Protein AF-A0A2W1ARK1-F1 (afdb_monomer_lite)

Secondary structure (DSSP, 8-state):
--EEE----PPP-SSHHHHHHHHHHHHTT----HHHHHHHHSGGG----PPPPTTSEEP-S-PPPHHHHHHHHHHHGGGT--EEEEEEESSSS-HHHHHHHHHHHHHHHHHTT--EEEEEEETBEEEEEEEEETTTTEEEEESTTTTT--PPEETTS-S-TT-SEEEEEEE------PPPPHHHHHHHHHHHHHH--HHHHHHHHHHHHHSS-EE-HHHHHHHHHHHHHHHHHHHHHHHHHHHTT-GGGHHHHHHHHHHHHHHHHHHHHS-TTT--STTTHHHHHHHHHHHHHHHHHHHHHHHHHTSTTS--

Structure (mmCIF, N/CA/C/O backbone):
data_AF-A0A2W1ARK1-F1
#
_entry.id   AF-A0A2W1ARK1-F1
#
loop_
_atom_site.group_PDB
_atom_site.id
_atom_site.type_symbol
_atom_site.label_atom_id
_atom_site.label_alt_id
_atom_site.label_comp_id
_atom_site.label_asym_id
_atom_site.label_entity_id
_atom_site.label_seq_id
_atom_site.pdbx_PDB_ins_code
_atom_site.Cartn_x
_atom_site.Cartn_y
_atom_site.Cartn_z
_atom_site.occupancy
_atom_site.B_iso_or_equiv
_atom_site.auth_seq_id
_atom_site.auth_comp_id
_atom_site.auth_asym_id
_atom_site.auth_atom_id
_atom_site.pdbx_PDB_model_num
ATOM 1 N N . MET A 1 1 ? 27.026 -1.802 -27.892 1.00 50.97 1 MET A N 1
ATOM 2 C CA . MET A 1 1 ? 26.866 -2.013 -26.441 1.00 50.97 1 MET A CA 1
ATOM 3 C C . MET A 1 1 ? 26.225 -0.794 -25.800 1.00 50.97 1 MET A C 1
ATOM 5 O O . MET A 1 1 ? 26.923 0.165 -25.506 1.00 50.97 1 MET A O 1
ATOM 9 N N . SER A 1 2 ? 24.914 -0.803 -25.562 1.00 61.88 2 SER A N 1
ATOM 10 C CA . SER A 1 2 ? 24.319 0.143 -24.604 1.00 61.88 2 SER A CA 1
ATOM 11 C C . SER A 1 2 ? 23.438 -0.615 -23.615 1.00 61.88 2 SER A C 1
ATOM 13 O O . SER A 1 2 ? 22.274 -0.912 -23.905 1.00 61.88 2 SER A O 1
ATOM 15 N N . LYS A 1 3 ? 24.019 -0.950 -22.463 1.00 65.94 3 LYS A N 1
ATOM 16 C CA . LYS A 1 3 ? 23.288 -1.372 -21.268 1.00 65.94 3 LYS A CA 1
ATOM 17 C C . LYS A 1 3 ? 23.239 -0.177 -20.326 1.00 65.94 3 LYS A C 1
ATOM 19 O O . LYS A 1 3 ? 24.277 0.430 -20.086 1.00 65.94 3 LYS A O 1
ATOM 24 N N . ALA A 1 4 ? 22.059 0.143 -19.817 1.00 71.19 4 ALA A N 1
ATOM 25 C CA . ALA A 1 4 ? 21.900 1.089 -18.721 1.00 71.19 4 ALA A CA 1
ATOM 26 C C . ALA A 1 4 ? 21.567 0.273 -17.473 1.00 71.19 4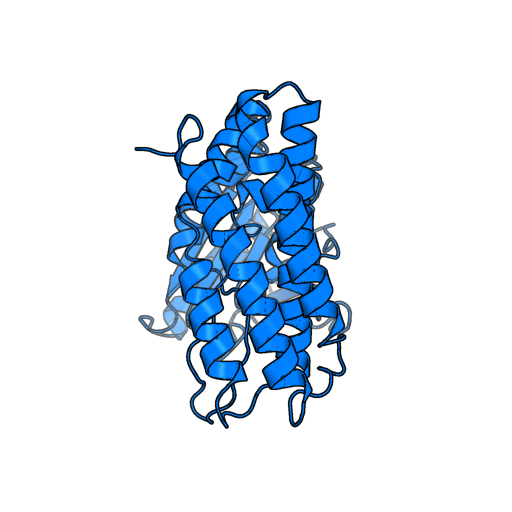 ALA A C 1
ATOM 28 O O . ALA A 1 4 ? 20.568 -0.445 -17.464 1.00 71.19 4 ALA A O 1
ATOM 29 N N . ILE A 1 5 ? 22.424 0.323 -16.458 1.00 68.44 5 ILE A N 1
ATOM 30 C CA . ILE A 1 5 ? 22.133 -0.219 -15.129 1.00 68.44 5 ILE A CA 1
ATOM 31 C C . ILE A 1 5 ? 21.964 0.986 -14.220 1.00 68.44 5 ILE A C 1
ATOM 33 O O . ILE A 1 5 ? 22.804 1.882 -14.235 1.00 68.44 5 ILE A O 1
ATOM 37 N N . LEU A 1 6 ? 20.862 1.012 -13.482 1.00 73.94 6 LEU A N 1
ATOM 38 C CA . LEU A 1 6 ? 20.617 2.032 -12.478 1.00 73.94 6 LEU A CA 1
ATOM 39 C C . LEU A 1 6 ? 21.215 1.544 -11.163 1.00 73.94 6 LEU A C 1
ATOM 41 O O . LEU A 1 6 ? 20.992 0.392 -10.777 1.00 73.94 6 LEU A O 1
ATOM 45 N N . ASP A 1 7 ? 21.959 2.411 -10.482 1.00 76.50 7 ASP A N 1
ATOM 46 C CA . ASP A 1 7 ? 22.445 2.142 -9.129 1.00 76.50 7 ASP A CA 1
ATOM 47 C C . ASP A 1 7 ? 21.302 2.346 -8.124 1.00 76.50 7 ASP A C 1
ATOM 49 O O . ASP A 1 7 ? 21.218 3.338 -7.407 1.00 76.50 7 ASP A O 1
ATOM 53 N N . ILE A 1 8 ? 20.323 1.443 -8.187 1.00 79.25 8 ILE A N 1
ATOM 54 C CA . ILE A 1 8 ? 19.110 1.481 -7.379 1.00 79.25 8 ILE A CA 1
ATOM 55 C C . ILE A 1 8 ? 18.761 0.071 -6.901 1.00 79.25 8 ILE A C 1
ATOM 57 O O . ILE A 1 8 ? 18.910 -0.930 -7.618 1.00 79.25 8 ILE A O 1
ATOM 61 N N . HIS A 1 9 ? 18.316 -0.026 -5.653 1.00 83.25 9 HIS A N 1
ATOM 62 C CA . HIS A 1 9 ? 18.019 -1.286 -4.982 1.00 83.25 9 HIS A CA 1
ATOM 63 C C . HIS A 1 9 ? 16.634 -1.239 -4.359 1.00 83.25 9 HIS A C 1
ATOM 65 O O . HIS A 1 9 ? 16.206 -0.187 -3.895 1.00 83.25 9 HIS A O 1
ATOM 71 N N . TYR A 1 10 ? 15.948 -2.382 -4.375 1.00 84.00 10 TYR A N 1
ATOM 72 C CA . TYR A 1 10 ? 14.647 -2.537 -3.739 1.00 84.00 10 TYR A CA 1
ATOM 73 C C . TYR A 1 10 ? 14.793 -2.411 -2.220 1.00 84.00 10 TYR A C 1
ATOM 75 O O . TYR A 1 10 ? 15.651 -3.066 -1.635 1.00 84.00 10 TYR A O 1
ATOM 83 N N . GLU A 1 11 ? 13.966 -1.574 -1.601 1.00 87.06 11 GLU A N 1
ATOM 84 C CA . GLU A 1 11 ? 13.837 -1.507 -0.147 1.00 87.06 11 GLU A CA 1
ATOM 85 C C . GLU A 1 11 ? 12.844 -2.575 0.305 1.00 87.06 11 GLU A C 1
ATOM 87 O O . GLU A 1 11 ? 11.698 -2.593 -0.152 1.00 87.06 11 GLU A O 1
ATOM 92 N N . TYR A 1 12 ? 13.278 -3.480 1.186 1.00 84.56 12 TYR A N 1
ATOM 93 C CA . TYR A 1 12 ? 12.413 -4.560 1.642 1.00 84.56 12 TYR A CA 1
ATOM 94 C C . TYR A 1 12 ? 11.197 -4.008 2.389 1.00 84.56 12 TYR A C 1
ATOM 96 O O . TYR A 1 12 ? 11.316 -3.353 3.424 1.00 84.56 12 TYR A O 1
ATOM 104 N N . ASN A 1 13 ? 10.014 -4.317 1.866 1.00 85.25 13 ASN A N 1
ATOM 105 C CA . ASN A 1 13 ? 8.734 -3.970 2.458 1.00 85.25 13 ASN A CA 1
ATOM 106 C C . ASN A 1 13 ? 7.706 -5.067 2.144 1.00 85.25 13 ASN A C 1
ATOM 108 O O . ASN A 1 13 ? 7.733 -5.650 1.055 1.00 85.25 13 ASN A O 1
ATOM 112 N N . TRP A 1 14 ? 6.798 -5.334 3.089 1.00 82.50 14 TRP A N 1
ATOM 113 C CA . TRP A 1 14 ? 5.674 -6.253 2.881 1.00 82.50 14 TRP A CA 1
ATOM 114 C C . TRP A 1 14 ? 4.683 -5.736 1.835 1.00 82.50 14 TRP A C 1
ATOM 116 O O . TRP A 1 14 ? 4.046 -6.544 1.165 1.00 82.50 14 TRP A O 1
ATOM 126 N N . ASN A 1 15 ? 4.583 -4.414 1.666 1.00 82.38 15 ASN A N 1
ATOM 127 C CA . ASN A 1 15 ? 3.924 -3.791 0.530 1.00 82.38 15 ASN A CA 1
ATOM 128 C C . ASN A 1 15 ? 4.969 -3.472 -0.564 1.00 82.38 15 ASN A C 1
ATOM 130 O O . ASN A 1 15 ? 5.762 -2.534 -0.410 1.00 82.38 15 ASN A O 1
ATOM 134 N N . PRO A 1 16 ? 4.968 -4.199 -1.699 1.00 80.81 16 PRO A N 1
ATOM 135 C CA . PRO A 1 16 ? 5.986 -4.020 -2.728 1.00 80.81 16 PRO A CA 1
ATOM 136 C C . PRO A 1 16 ? 5.931 -2.652 -3.427 1.00 80.81 16 PRO A C 1
ATOM 138 O O . PRO A 1 16 ? 6.966 -2.185 -3.910 1.00 80.81 16 PRO A O 1
ATOM 141 N N . LEU A 1 17 ? 4.763 -1.986 -3.468 1.00 83.81 17 LEU A N 1
ATOM 142 C CA . LEU A 1 17 ? 4.652 -0.616 -3.986 1.00 83.81 17 LEU A CA 1
ATOM 143 C C . LEU A 1 17 ? 5.484 0.327 -3.124 1.00 83.81 17 LEU A C 1
ATOM 145 O O . LEU A 1 17 ? 6.326 1.057 -3.642 1.00 83.81 17 LEU A O 1
ATOM 149 N N . VAL A 1 18 ? 5.274 0.272 -1.809 1.00 88.62 18 VAL A N 1
ATOM 150 C CA . VAL A 1 18 ? 5.963 1.130 -0.840 1.00 88.62 18 VAL A CA 1
ATOM 151 C C . VAL A 1 18 ? 7.472 0.928 -0.935 1.00 88.62 18 VAL A C 1
ATOM 153 O O . VAL A 1 18 ? 8.194 1.910 -1.084 1.00 88.62 18 VAL A O 1
ATOM 156 N N . GLY A 1 19 ? 7.941 -0.325 -0.962 1.00 88.94 19 GLY A N 1
ATOM 157 C CA . GLY A 1 19 ? 9.365 -0.635 -1.126 1.00 88.94 19 GLY A CA 1
ATOM 158 C C . GLY A 1 19 ? 9.956 -0.052 -2.415 1.00 88.94 19 GLY A C 1
ATOM 159 O O . GLY A 1 19 ? 10.992 0.611 -2.389 1.00 88.94 19 GLY A O 1
ATOM 160 N N . CYS A 1 20 ? 9.259 -0.197 -3.548 1.00 88.56 20 CYS A N 1
ATOM 161 C CA . CYS A 1 20 ? 9.703 0.392 -4.815 1.00 88.56 20 CYS A CA 1
ATOM 162 C C . CYS A 1 20 ? 9.724 1.929 -4.780 1.00 88.56 20 CYS A C 1
ATOM 164 O O . CYS A 1 20 ? 10.658 2.541 -5.295 1.00 88.56 20 CYS A O 1
ATOM 166 N N . LEU A 1 21 ? 8.713 2.565 -4.183 1.00 90.88 21 LEU A N 1
ATOM 167 C CA . LEU A 1 21 ? 8.643 4.023 -4.069 1.00 90.88 21 LEU A CA 1
ATOM 168 C C . LEU A 1 21 ? 9.734 4.575 -3.145 1.00 90.88 21 LEU A C 1
ATOM 170 O O . LEU A 1 21 ? 10.334 5.595 -3.477 1.00 90.88 21 LEU A O 1
ATOM 174 N N . GLN A 1 22 ? 10.037 3.896 -2.034 1.00 92.69 22 GLN A N 1
ATOM 175 C CA . GLN A 1 22 ? 11.160 4.249 -1.160 1.00 92.69 22 GLN A CA 1
ATOM 176 C C . GLN A 1 22 ? 12.489 4.215 -1.923 1.00 92.69 22 GLN A C 1
ATOM 178 O O . GLN A 1 22 ? 13.288 5.144 -1.805 1.00 92.69 22 GLN A O 1
ATOM 183 N N . SER A 1 23 ? 12.697 3.198 -2.764 1.00 89.44 23 SER A N 1
ATOM 184 C CA . SER A 1 23 ? 13.873 3.115 -3.632 1.00 89.44 23 SER A CA 1
ATOM 185 C C . SER A 1 23 ? 13.963 4.283 -4.615 1.00 89.44 23 SER A C 1
ATOM 187 O O . SER A 1 23 ? 15.034 4.872 -4.754 1.00 89.44 23 SER A O 1
ATOM 189 N N . LEU A 1 24 ? 12.855 4.634 -5.285 1.00 89.75 24 LEU A N 1
ATOM 190 C CA . LEU A 1 24 ? 12.812 5.772 -6.216 1.00 89.75 24 LEU A CA 1
ATOM 191 C C . LEU A 1 24 ? 13.142 7.086 -5.501 1.00 89.75 24 LEU A C 1
ATOM 193 O O . LEU A 1 24 ? 13.976 7.855 -5.965 1.00 89.75 24 LEU A O 1
ATOM 197 N N . LEU A 1 25 ? 12.526 7.315 -4.343 1.00 90.12 25 LEU A N 1
ATOM 198 C CA . LEU A 1 25 ? 12.758 8.492 -3.512 1.00 90.12 25 LEU A CA 1
ATOM 199 C C . LEU A 1 25 ? 14.220 8.599 -3.057 1.00 90.12 25 LEU A C 1
ATOM 201 O O . LEU A 1 25 ? 14.822 9.667 -3.160 1.00 90.12 25 LEU A O 1
ATOM 205 N N . ARG A 1 26 ? 14.824 7.489 -2.614 1.00 89.56 26 ARG A N 1
ATOM 206 C CA . ARG A 1 26 ? 16.239 7.453 -2.220 1.00 89.56 26 ARG A CA 1
ATOM 207 C C . ARG A 1 26 ? 17.169 7.750 -3.400 1.00 89.56 26 ARG A C 1
ATOM 209 O O . ARG A 1 26 ? 18.131 8.492 -3.216 1.00 89.56 26 ARG A O 1
ATOM 216 N N . ALA A 1 27 ? 16.887 7.206 -4.585 1.00 86.12 27 ALA A N 1
ATOM 217 C CA . ALA A 1 27 ? 17.691 7.447 -5.786 1.00 86.12 27 ALA A CA 1
ATOM 218 C C . ALA A 1 27 ? 17.713 8.927 -6.201 1.00 86.12 27 ALA A C 1
ATOM 220 O O . ALA A 1 27 ? 18.718 9.402 -6.720 1.00 86.12 27 ALA A O 1
ATOM 221 N N . GLU A 1 28 ? 16.642 9.665 -5.904 1.00 85.12 28 GLU A N 1
ATOM 222 C CA . GLU A 1 28 ? 16.535 11.110 -6.143 1.00 85.12 28 GLU A CA 1
ATOM 223 C C . GLU A 1 28 ? 17.008 11.960 -4.943 1.00 85.12 28 GLU A C 1
ATOM 225 O O . GLU A 1 28 ? 16.798 13.172 -4.909 1.00 85.12 28 GLU A O 1
ATOM 230 N N . GLY A 1 29 ? 17.640 11.351 -3.931 1.00 86.81 29 GLY A N 1
ATOM 231 C CA . GLY A 1 29 ? 18.159 12.062 -2.755 1.00 86.81 29 GLY A CA 1
ATOM 232 C C . GLY A 1 29 ? 17.085 12.543 -1.771 1.00 86.81 29 GLY A C 1
ATOM 233 O O . GLY A 1 29 ? 17.356 13.414 -0.947 1.00 86.81 29 GLY A O 1
ATOM 234 N N . LEU A 1 30 ? 15.878 11.974 -1.829 1.00 89.62 30 LEU A N 1
ATOM 235 C CA . LEU A 1 30 ? 14.724 12.321 -0.995 1.00 89.62 30 LEU A CA 1
ATOM 236 C C . LEU A 1 30 ? 14.325 11.147 -0.081 1.00 89.62 30 LEU A C 1
ATOM 238 O O . LEU A 1 30 ? 13.217 10.633 -0.209 1.00 89.62 30 LEU A O 1
ATOM 242 N N . PRO A 1 31 ? 15.189 10.654 0.825 1.00 91.75 31 PRO A N 1
ATOM 243 C CA . PRO A 1 31 ? 14.847 9.499 1.648 1.00 91.75 31 PRO A CA 1
ATOM 244 C C . PRO A 1 31 ? 13.662 9.807 2.579 1.00 91.75 31 PRO A C 1
ATOM 246 O O . PRO A 1 31 ? 13.704 10.758 3.359 1.00 91.75 31 PRO A O 1
ATOM 249 N N . HIS A 1 32 ? 12.629 8.962 2.531 1.00 92.69 32 HIS A N 1
ATOM 250 C CA . HIS A 1 32 ? 11.482 9.002 3.444 1.00 92.69 32 HIS A CA 1
ATOM 251 C C . HIS A 1 32 ? 11.253 7.635 4.091 1.00 92.69 32 HIS A C 1
ATOM 253 O O . HIS A 1 32 ? 11.543 6.588 3.503 1.00 92.69 32 HIS A O 1
ATOM 259 N N . ASP A 1 33 ? 10.714 7.654 5.308 1.00 93.38 33 ASP A N 1
ATOM 260 C CA . ASP A 1 33 ? 10.293 6.442 6.003 1.00 93.38 33 ASP A CA 1
ATOM 261 C C . ASP A 1 33 ? 9.088 5.770 5.315 1.00 93.38 33 ASP A C 1
ATOM 263 O O . ASP A 1 33 ? 8.340 6.386 4.548 1.00 93.38 33 ASP A O 1
ATOM 267 N N . ALA A 1 34 ? 8.910 4.475 5.588 1.00 93.06 34 ALA A N 1
ATOM 268 C CA . ALA A 1 34 ? 7.836 3.682 4.998 1.00 93.06 34 ALA A CA 1
ATOM 269 C C . ALA A 1 34 ? 6.447 4.212 5.384 1.00 93.06 34 ALA A C 1
ATOM 271 O O . ALA A 1 34 ? 5.531 4.143 4.565 1.00 93.06 34 ALA A O 1
ATOM 272 N N . ALA A 1 35 ? 6.293 4.784 6.581 1.00 94.75 35 ALA A N 1
ATOM 273 C CA . ALA A 1 35 ? 5.025 5.305 7.074 1.00 94.75 35 ALA A CA 1
ATOM 274 C C . ALA A 1 35 ? 4.527 6.482 6.222 1.00 94.75 35 ALA A C 1
ATOM 276 O O . ALA A 1 35 ? 3.383 6.479 5.770 1.00 94.75 35 ALA A O 1
ATOM 277 N N . ARG A 1 36 ? 5.400 7.444 5.905 1.00 94.81 36 ARG A N 1
ATOM 278 C CA . ARG A 1 36 ? 5.099 8.581 5.021 1.00 94.81 36 ARG A CA 1
ATOM 279 C C . ARG A 1 36 ? 4.805 8.139 3.597 1.00 94.81 36 ARG A C 1
ATOM 281 O O . ARG A 1 36 ? 3.845 8.620 2.999 1.00 94.81 36 ARG A O 1
ATOM 288 N N . VAL A 1 37 ? 5.601 7.217 3.056 1.00 93.94 37 VAL A N 1
ATOM 289 C CA . VAL A 1 37 ? 5.385 6.697 1.696 1.00 93.94 37 VAL A CA 1
ATOM 290 C C . VAL A 1 37 ? 4.060 5.936 1.608 1.00 93.94 37 VAL A C 1
ATOM 292 O O . VAL A 1 37 ? 3.299 6.133 0.660 1.00 93.94 37 VAL A O 1
ATOM 295 N N . SER A 1 38 ? 3.736 5.121 2.613 1.00 91.50 38 SER A N 1
ATOM 296 C CA . SER A 1 38 ? 2.474 4.370 2.680 1.00 91.50 38 SER A CA 1
ATOM 297 C C . SER A 1 38 ? 1.266 5.290 2.864 1.00 91.50 38 SER A C 1
ATOM 299 O O . SER A 1 38 ? 0.220 5.052 2.264 1.00 91.50 38 SER A O 1
ATOM 301 N N . ALA A 1 39 ? 1.411 6.362 3.649 1.00 90.81 39 ALA A N 1
ATOM 302 C CA . ALA A 1 39 ? 0.359 7.349 3.865 1.00 90.81 39 ALA A CA 1
ATOM 303 C C . ALA A 1 39 ? 0.051 8.157 2.596 1.00 90.81 39 ALA A C 1
ATOM 305 O O . ALA A 1 39 ? -1.114 8.348 2.261 1.00 90.81 39 ALA A O 1
ATOM 306 N N . VAL A 1 40 ? 1.086 8.588 1.868 1.00 91.25 40 VAL A N 1
ATOM 307 C CA . VAL A 1 40 ? 0.948 9.364 0.623 1.00 91.25 40 VAL A CA 1
ATOM 308 C C . VAL A 1 40 ? 0.473 8.506 -0.548 1.00 91.25 40 VAL A C 1
ATOM 310 O O . VAL A 1 40 ? -0.293 8.977 -1.374 1.00 91.25 40 VAL A O 1
ATOM 313 N N . SER A 1 41 ? 0.906 7.249 -0.644 1.00 88.75 41 SER A N 1
ATOM 314 C CA . SER A 1 41 ? 0.420 6.339 -1.696 1.00 88.75 41 SER A CA 1
ATOM 315 C C . SER A 1 41 ? -1.008 5.830 -1.445 1.00 88.75 41 SER A C 1
ATOM 317 O O . SER A 1 41 ? -1.636 5.271 -2.351 1.00 88.75 41 SER A O 1
ATOM 319 N N . GLY A 1 42 ? -1.518 6.008 -0.221 1.00 87.94 42 GLY A N 1
ATOM 320 C CA . GLY A 1 42 ? -2.809 5.501 0.239 1.00 87.94 42 GLY A CA 1
ATOM 321 C C . GLY A 1 42 ? -2.812 4.007 0.568 1.00 87.94 42 GLY A C 1
ATOM 322 O O . GLY A 1 42 ? -3.813 3.489 1.055 1.00 87.94 42 GLY A O 1
ATOM 323 N N . GLU A 1 43 ? -1.698 3.311 0.345 1.00 84.62 43 GLU A N 1
ATOM 324 C CA . GLU A 1 43 ? -1.577 1.865 0.527 1.00 84.62 43 GLU A CA 1
ATOM 325 C C . GLU A 1 43 ? -1.817 1.411 1.965 1.00 84.62 43 GLU A C 1
ATOM 327 O O . GLU A 1 43 ? -2.355 0.329 2.187 1.00 84.62 43 GLU A O 1
ATOM 332 N N . ALA A 1 44 ? -1.479 2.253 2.945 1.00 85.38 44 ALA A N 1
ATOM 333 C CA . ALA A 1 44 ? -1.691 1.946 4.358 1.00 85.38 44 ALA A CA 1
ATOM 334 C C . ALA A 1 44 ? -3.180 1.769 4.728 1.00 85.38 44 ALA A C 1
ATOM 336 O O . ALA A 1 44 ? -3.497 1.186 5.763 1.00 85.38 44 ALA A O 1
ATOM 337 N N . PHE A 1 45 ? -4.087 2.285 3.891 1.00 82.00 45 PHE A N 1
ATOM 338 C CA . PHE A 1 45 ? -5.524 2.365 4.156 1.00 82.00 45 PHE A CA 1
ATOM 339 C C . PHE A 1 45 ? -6.355 1.470 3.232 1.00 82.00 45 PHE A C 1
ATOM 341 O O . PHE A 1 45 ? -7.579 1.430 3.345 1.00 82.00 45 PHE A O 1
ATOM 348 N N . ARG A 1 46 ? -5.722 0.749 2.302 1.00 77.12 46 ARG A N 1
ATOM 349 C CA . ARG A 1 46 ? -6.429 -0.068 1.313 1.00 77.12 46 ARG A CA 1
ATOM 350 C C . ARG A 1 46 ? -6.548 -1.513 1.769 1.00 77.12 46 ARG A C 1
ATOM 352 O O . ARG A 1 46 ? -5.566 -2.173 2.086 1.00 77.12 46 ARG A O 1
ATOM 359 N N . VAL A 1 47 ? -7.772 -2.021 1.697 1.00 74.25 47 VAL A N 1
ATOM 360 C CA . VAL A 1 47 ? -8.077 -3.450 1.744 1.00 74.25 47 VAL A CA 1
ATOM 361 C C . VAL A 1 47 ? -9.015 -3.721 0.581 1.00 74.25 47 VAL A C 1
ATOM 363 O O . VAL A 1 47 ? -9.987 -2.997 0.382 1.00 74.25 47 VAL A O 1
ATOM 366 N N . VAL A 1 48 ? -8.694 -4.731 -0.213 1.00 69.38 48 VAL A N 1
ATOM 367 C CA . VAL A 1 48 ? -9.532 -5.246 -1.298 1.00 69.38 48 VAL A CA 1
ATOM 368 C C . VAL A 1 48 ? -9.436 -6.760 -1.197 1.00 69.38 48 VAL A C 1
ATOM 370 O O . VAL A 1 48 ? -8.426 -7.271 -0.725 1.00 69.38 48 VAL A O 1
ATOM 373 N N . VAL A 1 49 ? -10.477 -7.476 -1.590 1.00 67.75 49 VAL A N 1
ATOM 374 C CA . VAL A 1 49 ? -10.420 -8.925 -1.758 1.00 67.75 49 VAL A CA 1
ATOM 375 C C . VAL A 1 49 ? -10.621 -9.182 -3.243 1.00 67.75 49 VAL A C 1
ATOM 377 O O . VAL A 1 49 ? -11.610 -8.703 -3.801 1.00 67.75 49 VAL A O 1
ATOM 380 N N . PRO A 1 50 ? -9.674 -9.828 -3.944 1.00 63.88 50 PRO A N 1
ATOM 381 C CA . PRO A 1 50 ? -9.870 -10.086 -5.357 1.00 63.88 50 PRO A CA 1
ATOM 382 C C . PRO A 1 50 ? -11.043 -11.063 -5.544 1.00 63.88 50 PRO A C 1
ATOM 384 O O . PRO A 1 50 ? -11.322 -11.886 -4.666 1.00 63.88 50 PRO A O 1
ATOM 387 N N . PRO A 1 51 ? -11.744 -10.981 -6.685 1.00 60.88 51 PRO A N 1
ATOM 388 C CA . PRO A 1 51 ? -12.788 -11.941 -7.012 1.00 60.88 51 PRO A CA 1
ATOM 389 C C . PRO A 1 51 ? -12.197 -13.354 -7.131 1.00 60.88 51 PRO A C 1
ATOM 391 O O . PRO A 1 51 ? -11.010 -13.516 -7.419 1.00 60.88 51 PRO A O 1
ATOM 394 N N . LEU A 1 52 ? -13.039 -14.373 -6.938 1.00 61.72 52 LEU A N 1
ATOM 395 C CA . LEU A 1 52 ? -12.659 -15.776 -7.130 1.00 61.72 52 LEU A CA 1
ATOM 396 C C . LEU A 1 52 ? -12.021 -15.974 -8.514 1.00 61.72 52 LEU A C 1
ATOM 398 O O . LEU A 1 52 ? -12.542 -15.475 -9.516 1.00 61.72 52 LEU A O 1
ATOM 402 N N . SER A 1 53 ? -10.894 -16.689 -8.565 1.00 54.22 53 SER A N 1
ATOM 403 C CA . SER A 1 53 ? -10.246 -17.043 -9.830 1.00 54.22 53 SER A CA 1
ATOM 404 C C . SER A 1 53 ? -11.052 -18.104 -10.594 1.00 54.22 53 SER A C 1
ATOM 406 O O . SER A 1 53 ? -11.966 -18.725 -10.049 1.00 54.22 53 SER A O 1
ATOM 408 N N . VAL A 1 54 ? -10.703 -18.314 -11.870 1.00 49.22 54 VAL A N 1
ATOM 409 C CA . VAL A 1 54 ? -11.383 -19.235 -12.807 1.00 49.22 54 VAL A CA 1
ATOM 410 C C . VAL A 1 54 ? -11.387 -20.696 -12.314 1.00 49.22 54 VAL A C 1
ATOM 412 O O . VAL A 1 54 ? -12.243 -21.466 -12.739 1.00 49.22 54 VAL A O 1
ATOM 415 N N . ASP A 1 55 ? -10.536 -21.038 -11.340 1.00 62.66 55 ASP A N 1
ATOM 416 C CA . ASP A 1 55 ? -10.433 -22.374 -10.737 1.00 62.66 55 ASP A CA 1
ATOM 417 C C . ASP A 1 55 ? -10.991 -22.454 -9.300 1.00 62.66 55 ASP A C 1
ATOM 419 O O . ASP A 1 55 ? -10.778 -23.440 -8.602 1.00 62.66 55 ASP A O 1
ATOM 423 N N . GLY A 1 56 ? -11.697 -21.423 -8.818 1.00 66.00 56 GLY A N 1
ATOM 424 C CA . GLY A 1 56 ? -12.302 -21.436 -7.479 1.00 66.00 56 GLY A CA 1
ATOM 425 C C . GLY A 1 56 ? -11.306 -21.306 -6.319 1.00 66.00 56 GLY A C 1
ATOM 426 O O . GLY A 1 56 ? -11.703 -21.482 -5.171 1.00 66.00 56 GLY A O 1
ATOM 427 N N . VAL A 1 57 ? -10.042 -20.962 -6.593 1.00 74.06 57 VAL A N 1
ATOM 428 C CA . VAL A 1 57 ? -9.034 -20.643 -5.570 1.00 74.06 57 VAL A CA 1
ATOM 429 C C . VAL A 1 57 ? -9.000 -19.134 -5.334 1.00 74.06 57 VAL A C 1
ATOM 431 O O . VAL A 1 57 ? -8.893 -18.346 -6.282 1.00 74.06 57 VAL A O 1
ATOM 434 N N . ALA A 1 58 ? -9.076 -18.719 -4.071 1.00 75.31 58 ALA A N 1
ATOM 435 C CA . ALA A 1 58 ? -8.977 -17.324 -3.666 1.00 75.31 58 ALA A CA 1
ATOM 436 C C . ALA A 1 58 ? -7.575 -16.982 -3.140 1.00 75.31 58 ALA A C 1
ATOM 438 O O . ALA A 1 58 ? -7.063 -17.618 -2.218 1.00 75.31 58 ALA A O 1
ATOM 439 N N . PHE A 1 59 ? -6.998 -15.906 -3.676 1.00 70.94 59 PHE A N 1
ATOM 440 C CA . PHE A 1 59 ? -5.959 -15.124 -3.006 1.00 70.94 59 PHE A CA 1
ATOM 441 C C . PHE A 1 59 ? -6.664 -14.003 -2.241 1.00 70.94 59 PHE A C 1
ATOM 443 O O . PHE A 1 59 ? -7.605 -13.426 -2.763 1.00 70.94 59 PHE A O 1
ATOM 450 N N . LEU A 1 60 ? -6.274 -13.677 -1.014 1.00 73.75 60 LEU A N 1
ATOM 451 C CA . LEU A 1 60 ? -7.034 -12.717 -0.205 1.00 73.75 60 LEU A CA 1
ATOM 452 C C . LEU A 1 60 ? -6.138 -11.560 0.200 1.00 73.75 60 LEU A C 1
ATOM 454 O O . LEU A 1 60 ? -5.350 -11.760 1.110 1.00 73.75 60 LEU A O 1
ATOM 458 N N . GLY A 1 61 ? -6.245 -10.386 -0.431 1.00 65.50 61 GLY A N 1
ATOM 459 C CA . GLY A 1 61 ? -5.419 -9.230 -0.072 1.00 65.50 61 GLY A CA 1
ATOM 460 C C . GLY A 1 61 ? -5.613 -7.986 -0.938 1.00 65.50 61 GLY A C 1
ATOM 461 O O . GLY A 1 61 ? -6.195 -8.042 -2.020 1.00 65.50 61 GLY A O 1
ATOM 462 N N . GLY A 1 62 ? -5.093 -6.855 -0.445 1.00 57.75 62 GLY A N 1
ATOM 463 C CA . GLY A 1 62 ? -5.223 -5.541 -1.075 1.00 57.75 62 GLY A CA 1
ATOM 464 C C . GLY A 1 62 ? -4.646 -5.492 -2.490 1.00 57.75 62 GLY A C 1
ATOM 465 O O . GLY A 1 62 ? -3.441 -5.621 -2.689 1.00 57.75 62 GLY A O 1
ATOM 466 N N . VAL A 1 63 ? -5.518 -5.262 -3.470 1.00 59.00 63 VAL A N 1
ATOM 467 C CA . VAL A 1 63 ? -5.159 -4.961 -4.856 1.00 59.00 63 VAL A CA 1
ATOM 468 C C . VAL A 1 63 ? -5.233 -3.452 -5.046 1.00 59.00 63 VAL A C 1
ATOM 470 O O . VAL A 1 63 ? -6.281 -2.845 -4.819 1.00 59.00 63 VAL A O 1
ATOM 473 N N . VAL A 1 64 ? -4.139 -2.841 -5.495 1.00 61.47 64 VAL A N 1
ATOM 474 C CA . VAL A 1 64 ? -4.175 -1.446 -5.948 1.00 61.47 64 VAL A CA 1
ATOM 475 C C . VAL A 1 64 ? -4.904 -1.420 -7.279 1.00 61.47 64 VAL A C 1
ATOM 477 O O . VAL A 1 64 ? -4.528 -2.164 -8.172 1.00 61.47 64 VAL A O 1
ATOM 480 N N . VAL A 1 65 ? -5.947 -0.613 -7.456 1.00 63.03 65 VAL A N 1
ATOM 481 C CA . VAL A 1 65 ? -6.678 -0.584 -8.735 1.00 63.03 65 VAL A CA 1
ATOM 482 C C . VAL A 1 65 ? -6.127 0.505 -9.669 1.00 63.03 65 VAL A C 1
ATOM 484 O O . VAL A 1 65 ? -5.658 1.538 -9.198 1.00 63.03 65 VAL A O 1
ATOM 487 N N . PRO A 1 66 ? -6.227 0.353 -11.006 1.00 61.94 66 PRO A N 1
ATOM 488 C CA . PRO A 1 66 ? -5.698 1.308 -11.993 1.00 61.94 66 PRO A CA 1
ATOM 489 C C . PRO A 1 66 ? -6.036 2.780 -11.738 1.00 61.94 66 PRO A C 1
ATOM 491 O O . PRO A 1 66 ? -5.206 3.662 -11.952 1.00 61.94 66 PRO A O 1
ATOM 494 N N . ARG A 1 67 ? -7.263 3.055 -11.276 1.00 66.00 67 ARG A N 1
ATOM 495 C CA . ARG A 1 67 ? -7.743 4.417 -10.990 1.00 66.00 67 ARG A CA 1
ATOM 496 C C . ARG A 1 67 ? -6.924 5.123 -9.906 1.00 66.00 67 ARG A C 1
ATOM 498 O O . ARG A 1 67 ? -6.825 6.346 -9.925 1.00 66.00 67 ARG A O 1
ATOM 505 N N . ASP A 1 68 ? -6.310 4.362 -9.006 1.00 71.69 68 ASP A N 1
ATOM 506 C CA . ASP A 1 68 ? -5.537 4.886 -7.884 1.00 71.69 68 ASP A CA 1
ATOM 507 C C . ASP A 1 68 ? -4.162 5.397 -8.341 1.00 71.69 68 ASP A C 1
ATOM 509 O O . ASP A 1 68 ? -3.640 6.378 -7.810 1.00 71.69 68 ASP A O 1
ATOM 513 N N . PHE A 1 69 ? -3.614 4.814 -9.411 1.00 76.19 69 PHE A N 1
ATOM 514 C CA . PHE A 1 69 ? -2.350 5.245 -10.014 1.00 76.19 69 PHE A CA 1
ATOM 515 C C . PHE A 1 69 ? -2.424 6.611 -10.679 1.00 76.19 69 PHE A C 1
ATOM 517 O O . PHE A 1 69 ? -1.420 7.320 -10.730 1.00 76.19 69 PHE A O 1
ATOM 524 N N . ALA A 1 70 ? -3.605 7.014 -11.148 1.00 72.06 70 ALA A N 1
ATOM 525 C CA . ALA A 1 70 ? -3.787 8.323 -11.766 1.00 72.06 70 ALA A CA 1
ATOM 526 C C . ALA A 1 70 ? -3.490 9.479 -10.791 1.00 72.06 70 ALA A C 1
ATOM 528 O O . ALA A 1 70 ? -3.059 10.546 -11.223 1.00 72.06 70 ALA A O 1
ATOM 529 N N . ARG A 1 71 ? -3.688 9.265 -9.481 1.00 82.50 71 ARG A N 1
ATOM 530 C CA . ARG A 1 71 ? -3.429 10.265 -8.430 1.00 82.50 71 ARG A CA 1
ATOM 531 C C . ARG A 1 71 ? -2.024 10.157 -7.836 1.00 82.50 71 ARG A C 1
ATOM 533 O O . ARG A 1 71 ? -1.479 11.167 -7.397 1.00 82.50 71 ARG A O 1
ATOM 540 N N . LEU A 1 72 ? -1.399 8.981 -7.929 1.00 87.81 72 LEU A N 1
ATOM 541 C CA . LEU A 1 72 ? -0.093 8.700 -7.331 1.00 87.81 72 LEU A CA 1
ATOM 542 C C . LEU A 1 72 ? 0.997 9.701 -7.755 1.00 87.81 72 LEU A C 1
ATOM 544 O O . LEU A 1 72 ? 1.823 10.082 -6.934 1.00 87.81 72 LEU A O 1
ATOM 548 N N . ALA A 1 73 ? 0.992 10.180 -9.004 1.00 87.12 73 ALA A N 1
ATOM 549 C CA . ALA A 1 73 ? 1.944 11.200 -9.458 1.00 87.12 73 ALA A CA 1
ATOM 550 C C . ALA A 1 73 ? 1.848 12.510 -8.651 1.00 87.12 73 ALA A C 1
ATOM 552 O O . ALA A 1 73 ? 2.868 13.083 -8.270 1.00 87.12 73 ALA A O 1
ATOM 553 N N . ALA A 1 74 ? 0.623 12.978 -8.390 1.00 87.88 74 ALA A N 1
ATOM 554 C CA . ALA A 1 74 ? 0.374 14.189 -7.613 1.00 87.88 74 ALA A CA 1
ATOM 555 C C . ALA A 1 74 ? 0.708 13.982 -6.130 1.00 87.88 74 ALA A C 1
ATOM 557 O O . ALA A 1 74 ? 1.226 14.888 -5.479 1.00 87.88 74 ALA A O 1
ATOM 558 N N . ASP A 1 75 ? 0.465 12.777 -5.622 1.00 90.94 75 ASP A N 1
ATOM 559 C CA . ASP A 1 75 ? 0.742 12.414 -4.237 1.00 90.94 75 ASP A CA 1
ATOM 560 C C . ASP A 1 75 ? 2.249 12.345 -3.970 1.00 90.94 75 ASP A C 1
ATOM 562 O O . ASP A 1 75 ? 2.741 12.946 -3.017 1.00 90.94 75 ASP A O 1
ATOM 566 N N . LEU A 1 76 ? 3.019 11.726 -4.867 1.00 90.94 76 LEU A N 1
ATOM 567 C CA . LEU A 1 76 ? 4.481 11.671 -4.770 1.00 90.94 76 LEU A CA 1
ATOM 568 C C . LEU A 1 76 ? 5.134 13.062 -4.767 1.00 90.94 76 LEU A C 1
ATOM 570 O O . LEU A 1 76 ? 6.168 13.251 -4.118 1.00 90.94 76 LEU A O 1
ATOM 574 N N . ALA A 1 77 ? 4.498 14.063 -5.385 1.00 90.44 77 ALA A N 1
ATOM 575 C CA . ALA A 1 77 ? 4.965 15.444 -5.321 1.00 90.44 77 ALA A CA 1
ATOM 576 C C . ALA A 1 77 ? 4.922 16.023 -3.892 1.00 90.44 77 ALA A C 1
ATOM 578 O O . ALA A 1 77 ? 5.703 16.920 -3.579 1.00 90.44 77 ALA A O 1
ATOM 579 N N . LEU A 1 78 ? 4.080 15.490 -2.994 1.00 91.81 78 LEU A N 1
ATOM 580 C CA . LEU A 1 78 ? 4.079 15.862 -1.572 1.00 91.81 78 LEU A CA 1
ATOM 581 C C . LEU A 1 78 ? 5.365 15.432 -0.854 1.00 91.81 78 LEU A C 1
ATOM 583 O O . LEU A 1 78 ? 5.763 16.060 0.126 1.00 91.81 78 LEU A O 1
ATOM 587 N N . LEU A 1 79 ? 6.034 14.394 -1.359 1.00 92.19 79 LEU A N 1
ATOM 588 C CA . LEU A 1 79 ? 7.329 13.918 -0.870 1.00 92.19 79 LEU A CA 1
ATOM 589 C C . LEU A 1 79 ? 8.511 14.560 -1.614 1.00 92.19 79 LEU A C 1
ATOM 591 O O . LEU A 1 79 ? 9.660 14.189 -1.375 1.00 92.19 79 LEU A O 1
ATOM 595 N N . GLY A 1 80 ? 8.238 15.532 -2.490 1.00 90.00 80 GLY A N 1
ATOM 596 C CA . GLY A 1 80 ? 9.235 16.213 -3.317 1.00 90.00 80 GLY A CA 1
ATOM 597 C C . GLY A 1 80 ? 9.584 15.473 -4.611 1.00 90.00 80 GLY A C 1
ATOM 598 O O . GLY A 1 80 ? 10.419 15.956 -5.373 1.00 90.00 80 GLY A O 1
ATOM 599 N N . LEU A 1 81 ? 8.952 14.327 -4.890 1.00 89.44 81 LEU A N 1
ATOM 600 C CA . LEU A 1 81 ? 9.240 13.535 -6.081 1.00 89.44 81 LEU A CA 1
ATOM 601 C C . LEU A 1 81 ? 8.343 13.946 -7.244 1.00 89.44 81 LEU A C 1
ATOM 603 O O . LEU A 1 81 ? 7.125 13.771 -7.214 1.00 89.44 81 LEU A O 1
ATOM 607 N N . ARG A 1 82 ? 8.960 14.421 -8.325 1.00 88.69 82 ARG A N 1
ATOM 608 C CA . ARG A 1 82 ? 8.276 14.560 -9.607 1.00 88.69 82 ARG A CA 1
ATOM 609 C C . ARG A 1 82 ? 8.207 13.191 -10.277 1.00 88.69 82 ARG A C 1
ATOM 611 O O . ARG A 1 82 ? 9.219 12.649 -10.712 1.00 88.69 82 ARG A O 1
ATOM 618 N N . ALA A 1 83 ? 7.000 12.655 -10.390 1.00 88.50 83 ALA A N 1
ATOM 619 C CA . ALA A 1 83 ? 6.760 11.388 -11.058 1.00 88.50 83 ALA A CA 1
ATOM 620 C C . ALA A 1 83 ? 5.782 11.553 -12.219 1.00 88.50 83 ALA A C 1
ATOM 622 O O . ALA A 1 83 ? 4.827 12.328 -12.154 1.00 88.50 83 ALA A O 1
ATOM 623 N N . ARG A 1 84 ? 5.994 10.765 -13.267 1.00 88.69 84 ARG A N 1
ATOM 624 C CA . ARG A 1 84 ? 4.994 10.497 -14.296 1.00 88.69 84 ARG A CA 1
ATOM 625 C C . ARG A 1 84 ? 4.496 9.076 -14.113 1.00 88.69 84 ARG A C 1
ATOM 627 O O . ARG A 1 84 ? 5.297 8.145 -14.055 1.00 88.69 84 ARG A O 1
ATOM 634 N N . VAL A 1 85 ? 3.181 8.919 -14.032 1.00 86.88 85 VAL A N 1
ATOM 635 C CA . VAL A 1 85 ? 2.542 7.610 -13.912 1.00 86.88 85 VAL A CA 1
ATOM 636 C C . VAL A 1 85 ? 1.790 7.317 -15.196 1.00 86.88 85 VAL A C 1
ATOM 638 O O . VAL A 1 85 ? 0.888 8.054 -15.584 1.00 86.88 85 VAL A O 1
ATOM 641 N N . ASP A 1 86 ? 2.187 6.243 -15.859 1.00 83.31 86 ASP A N 1
ATOM 642 C CA . ASP A 1 86 ? 1.497 5.728 -17.027 1.00 83.31 86 ASP A CA 1
ATOM 643 C C . ASP A 1 86 ? 0.765 4.445 -16.642 1.00 83.31 86 ASP A C 1
ATOM 645 O O . ASP A 1 86 ? 1.375 3.535 -16.082 1.00 83.31 86 ASP A O 1
ATOM 649 N N . VAL A 1 87 ? -0.519 4.350 -16.977 1.00 80.81 87 VAL A N 1
ATOM 650 C CA . VAL A 1 87 ? -1.332 3.156 -16.732 1.00 80.81 87 VAL A CA 1
ATOM 651 C C . VAL A 1 87 ? -1.871 2.649 -18.056 1.00 80.81 87 VAL A C 1
ATOM 653 O O . VAL A 1 87 ? -2.353 3.422 -18.887 1.00 80.81 87 VAL A O 1
ATOM 656 N N . TRP A 1 88 ? -1.799 1.342 -18.252 1.00 78.38 88 TRP A N 1
ATOM 657 C CA . TRP A 1 88 ? -2.298 0.672 -19.436 1.00 78.38 88 TRP A CA 1
ATOM 658 C C . TRP A 1 88 ? -3.220 -0.466 -19.049 1.00 78.38 88 TRP A C 1
ATOM 660 O O . TRP A 1 88 ? -2.825 -1.342 -18.292 1.00 78.38 88 TRP A O 1
ATOM 670 N N . ASP A 1 89 ? -4.408 -0.485 -19.637 1.00 76.44 89 ASP A N 1
ATOM 671 C CA . ASP A 1 89 ? -5.301 -1.637 -19.617 1.00 76.44 89 ASP A CA 1
ATOM 672 C C . ASP A 1 89 ? -4.823 -2.668 -20.657 1.00 76.44 89 ASP A C 1
ATOM 674 O O . ASP A 1 89 ? -4.699 -2.357 -21.849 1.00 76.44 89 ASP A O 1
ATOM 678 N N . LEU A 1 90 ? -4.494 -3.878 -20.196 1.00 71.88 90 LEU A N 1
AT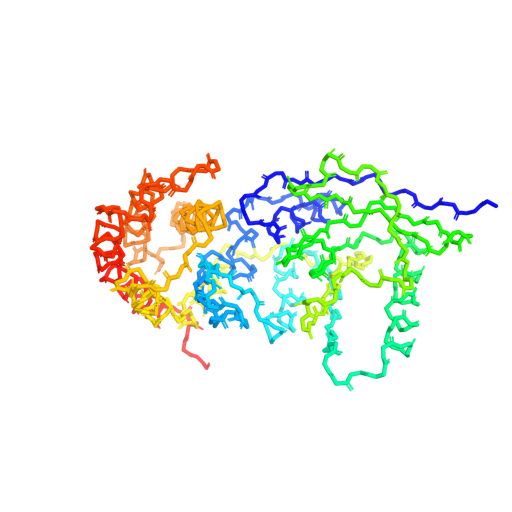OM 679 C CA . LEU A 1 90 ? -4.035 -4.971 -21.054 1.00 71.88 90 LEU A CA 1
ATOM 680 C C . LEU A 1 90 ? -5.218 -5.698 -21.722 1.00 71.88 90 LEU A C 1
ATOM 682 O O . LEU A 1 90 ? -5.020 -6.292 -22.783 1.00 71.88 90 LEU A O 1
ATOM 686 N N . ARG A 1 91 ? -6.444 -5.596 -21.178 1.00 70.00 91 ARG A N 1
ATOM 687 C CA . ARG A 1 91 ? -7.659 -6.244 -21.712 1.00 70.00 91 ARG A CA 1
ATOM 688 C C . ARG A 1 91 ? -8.202 -5.556 -22.963 1.00 70.00 91 ARG A C 1
ATOM 690 O O . ARG A 1 91 ? -8.738 -6.217 -23.849 1.00 70.00 91 ARG A O 1
ATOM 697 N N . SER A 1 92 ? -8.068 -4.234 -23.058 1.00 65.94 92 SER A N 1
ATOM 698 C CA . SER A 1 92 ? -8.584 -3.442 -24.190 1.00 65.94 92 SER A CA 1
ATOM 699 C C . SER A 1 92 ? -7.603 -3.288 -25.363 1.00 65.94 92 SER A C 1
ATOM 701 O O . SER A 1 92 ? -7.939 -2.702 -26.397 1.00 65.94 92 SER A O 1
ATOM 703 N N . GLY A 1 93 ? -6.375 -3.800 -25.237 1.00 59.75 93 GLY A N 1
ATOM 704 C CA . GLY A 1 93 ? -5.303 -3.585 -26.206 1.00 59.75 93 GLY A CA 1
ATOM 705 C C . GLY A 1 93 ? -5.155 -4.686 -27.261 1.00 59.75 93 GLY A C 1
ATOM 706 O O . GLY A 1 93 ? -5.317 -5.868 -26.990 1.00 59.75 93 GLY A O 1
ATOM 707 N N . ARG A 1 94 ? -4.693 -4.319 -28.469 1.00 63.41 94 ARG A N 1
ATOM 708 C CA . ARG A 1 94 ? -3.970 -5.271 -29.337 1.00 63.41 94 ARG A CA 1
ATOM 709 C C . ARG A 1 94 ? -2.594 -5.522 -28.692 1.00 63.41 94 ARG A C 1
ATOM 711 O O . ARG A 1 94 ? -1.787 -4.583 -28.709 1.00 63.41 94 ARG A O 1
ATOM 718 N N . PRO A 1 95 ? -2.275 -6.729 -28.180 1.00 63.16 95 PRO A N 1
ATOM 719 C CA . PRO A 1 95 ? -1.107 -6.957 -27.312 1.00 63.16 95 PRO A CA 1
ATOM 720 C C . PRO A 1 95 ? 0.223 -6.462 -27.904 1.00 63.16 95 PRO A C 1
ATOM 722 O O . PRO A 1 95 ? 1.036 -5.832 -27.230 1.00 63.16 95 PRO A O 1
ATOM 725 N N . LEU A 1 96 ? 0.404 -6.634 -29.218 1.00 63.66 96 LEU A N 1
ATOM 726 C CA . LEU A 1 96 ? 1.598 -6.188 -29.944 1.00 63.66 96 LEU A CA 1
ATOM 727 C C . LEU A 1 96 ? 1.780 -4.661 -29.970 1.00 63.66 96 LEU A C 1
ATOM 729 O O . LEU A 1 96 ? 2.906 -4.166 -29.890 1.00 63.66 96 LEU A O 1
ATOM 733 N N . LEU A 1 97 ? 0.698 -3.889 -30.107 1.00 68.44 97 LEU A N 1
ATOM 734 C CA . LEU A 1 97 ? 0.779 -2.423 -30.092 1.00 68.44 97 LEU A CA 1
ATOM 735 C C . LEU A 1 97 ? 1.072 -1.909 -28.685 1.00 68.44 97 LEU A C 1
ATOM 737 O O . LEU A 1 97 ? 1.786 -0.915 -28.530 1.00 68.44 97 LEU A O 1
ATOM 741 N N . LEU A 1 98 ? 0.547 -2.605 -27.681 1.00 70.81 98 LEU A N 1
ATOM 742 C CA . LEU A 1 98 ? 0.726 -2.257 -26.287 1.00 70.81 98 LEU A CA 1
ATOM 743 C C . LEU A 1 98 ? 2.160 -2.517 -25.817 1.00 70.81 98 LEU A C 1
ATOM 745 O O . LEU A 1 98 ? 2.813 -1.585 -25.350 1.00 70.81 98 LEU A O 1
ATOM 749 N N . GLY A 1 99 ? 2.712 -3.701 -26.100 1.00 70.56 99 GLY A N 1
ATOM 750 C CA . GLY A 1 99 ? 4.124 -4.005 -25.840 1.00 70.56 99 GLY A CA 1
ATOM 751 C C . GLY A 1 99 ? 5.077 -3.018 -26.529 1.00 70.56 99 GLY A C 1
ATOM 752 O O . GLY A 1 99 ? 6.035 -2.528 -25.930 1.00 70.56 99 GLY A O 1
ATOM 753 N N . ARG A 1 100 ? 4.767 -2.591 -27.765 1.00 74.88 100 ARG A N 1
ATOM 754 C CA . ARG A 1 100 ? 5.535 -1.536 -28.460 1.00 74.88 100 ARG A CA 1
ATOM 755 C C . ARG A 1 100 ? 5.440 -0.165 -27.783 1.00 74.88 100 ARG A C 1
ATOM 757 O O . ARG A 1 100 ? 6.393 0.613 -27.871 1.00 74.88 100 ARG A O 1
ATOM 764 N N . ARG A 1 101 ? 4.302 0.189 -27.178 1.00 77.50 101 ARG A N 1
ATOM 765 C CA . ARG A 1 101 ? 4.128 1.455 -26.443 1.00 77.50 101 ARG A CA 1
ATOM 766 C C . ARG A 1 101 ? 4.890 1.418 -25.122 1.00 77.50 101 ARG A C 1
ATOM 768 O O . ARG A 1 101 ? 5.732 2.292 -24.924 1.00 77.50 101 ARG A O 1
ATOM 775 N N . VAL A 1 102 ? 4.690 0.376 -24.316 1.00 75.56 102 VAL A N 1
ATOM 776 C CA . VAL A 1 102 ? 5.400 0.162 -23.045 1.00 75.56 102 VAL A CA 1
ATOM 777 C C . VAL A 1 102 ? 6.909 0.144 -23.274 1.00 75.56 102 VAL A C 1
ATOM 779 O O . VAL A 1 102 ? 7.646 0.925 -22.678 1.00 75.56 102 VAL A O 1
ATOM 782 N N . GLY A 1 103 ? 7.379 -0.646 -24.242 1.00 76.44 103 GLY A N 1
ATOM 783 C CA . GLY A 1 103 ? 8.799 -0.728 -24.566 1.00 76.44 103 GLY A CA 1
ATOM 784 C C . GLY A 1 103 ? 9.414 0.587 -25.045 1.00 76.44 103 GLY A C 1
ATOM 785 O O . GLY A 1 103 ? 10.589 0.841 -24.789 1.00 76.44 103 GLY A O 1
ATOM 786 N N . ARG A 1 104 ? 8.650 1.446 -25.736 1.00 80.06 104 ARG A N 1
ATOM 787 C CA . ARG A 1 104 ? 9.111 2.803 -26.083 1.00 80.06 104 ARG A CA 1
ATOM 788 C C . ARG A 1 104 ? 9.188 3.705 -24.852 1.00 80.06 104 ARG A C 1
ATOM 790 O O . ARG A 1 104 ? 10.153 4.455 -24.754 1.00 80.06 104 ARG A O 1
ATOM 797 N N . GLY A 1 105 ? 8.212 3.618 -23.947 1.00 79.25 105 GLY A N 1
ATOM 798 C CA . GLY A 1 105 ? 8.209 4.348 -22.677 1.00 79.25 105 GLY A CA 1
ATOM 799 C C . GLY A 1 105 ? 9.425 3.996 -21.822 1.00 79.25 105 GLY A C 1
ATOM 800 O O . GLY A 1 105 ? 10.211 4.880 -21.492 1.00 79.25 105 GLY A O 1
ATOM 801 N N . LEU A 1 106 ? 9.651 2.699 -21.591 1.00 78.50 106 LEU A N 1
ATOM 802 C CA . LEU A 1 106 ? 10.804 2.187 -20.845 1.00 78.50 106 LEU A CA 1
ATOM 803 C C . LEU A 1 106 ? 12.136 2.614 -21.460 1.00 78.50 106 LEU A C 1
ATOM 805 O O . LEU A 1 106 ? 13.005 3.120 -20.758 1.00 78.50 106 LEU A O 1
ATOM 809 N N . ARG A 1 107 ? 12.287 2.479 -22.785 1.00 79.31 107 ARG A N 1
ATOM 810 C CA . ARG A 1 107 ? 13.502 2.922 -23.487 1.00 79.31 107 ARG A CA 1
ATOM 811 C C . ARG A 1 107 ? 13.773 4.407 -23.317 1.00 79.31 107 ARG A C 1
ATOM 813 O O . ARG A 1 107 ? 14.930 4.787 -23.183 1.00 79.31 107 ARG A O 1
ATOM 820 N N . ARG A 1 108 ? 12.731 5.237 -23.381 1.00 83.12 108 ARG A N 1
ATOM 821 C CA . ARG A 1 108 ? 12.867 6.686 -23.228 1.00 83.12 108 ARG A CA 1
ATOM 822 C C . ARG A 1 108 ? 13.270 7.044 -21.801 1.00 83.12 108 ARG A C 1
ATOM 824 O O . ARG A 1 108 ? 14.218 7.797 -21.641 1.00 83.12 108 ARG A O 1
ATOM 831 N N . ALA A 1 109 ? 12.585 6.484 -20.805 1.00 81.75 109 ALA A N 1
ATOM 832 C CA . ALA A 1 109 ? 12.859 6.754 -19.398 1.00 81.75 109 ALA A CA 1
ATOM 833 C C . ALA A 1 109 ? 14.270 6.293 -19.000 1.00 81.75 109 ALA A C 1
ATOM 835 O O . ALA A 1 109 ? 15.100 7.102 -18.598 1.00 81.75 109 ALA A O 1
ATOM 836 N N . LEU A 1 110 ? 14.580 5.014 -19.223 1.00 79.50 110 LEU A N 1
ATOM 837 C CA . LEU A 1 110 ? 15.866 4.422 -18.840 1.00 79.50 110 LEU A CA 1
ATOM 838 C C . LEU A 1 110 ? 17.023 4.982 -19.679 1.00 79.50 110 LEU A C 1
ATOM 840 O O . LEU A 1 110 ? 18.124 5.164 -19.172 1.00 79.50 110 LEU A O 1
ATOM 844 N N . GLY A 1 111 ? 16.778 5.309 -20.954 1.00 77.00 111 GLY A N 1
ATOM 845 C CA . GLY A 1 111 ? 17.759 5.977 -21.813 1.00 77.00 111 GLY A CA 1
ATOM 846 C C . GLY A 1 111 ? 18.079 7.414 -21.391 1.00 77.00 111 GLY A C 1
ATOM 847 O O . GLY A 1 111 ? 19.156 7.901 -21.718 1.00 77.00 111 GLY A O 1
ATOM 848 N N . ALA A 1 112 ? 17.177 8.068 -20.657 1.00 79.56 112 ALA A N 1
ATOM 849 C CA . ALA A 1 112 ? 17.403 9.369 -20.031 1.00 79.56 112 ALA A CA 1
ATOM 850 C C . ALA A 1 112 ? 17.968 9.255 -18.599 1.00 79.56 112 ALA A C 1
ATOM 852 O O . ALA A 1 112 ? 18.150 10.270 -17.937 1.00 79.56 112 ALA A O 1
ATOM 853 N N . GLY A 1 113 ? 18.254 8.036 -18.123 1.00 77.19 113 GLY A N 1
ATOM 854 C CA . GLY A 1 113 ? 18.781 7.789 -16.779 1.00 77.19 113 GLY A CA 1
ATOM 855 C C . GLY A 1 113 ? 17.734 7.835 -15.664 1.00 77.19 113 GLY A C 1
ATOM 856 O O . GLY A 1 113 ? 18.106 7.851 -14.498 1.00 77.19 113 GLY A O 1
ATOM 857 N N . HIS A 1 114 ? 16.440 7.846 -15.993 1.00 83.94 114 HIS A N 1
ATOM 858 C CA . HIS A 1 114 ? 15.371 7.903 -14.997 1.00 83.94 114 HIS A CA 1
ATOM 859 C C . HIS A 1 114 ? 15.139 6.556 -14.318 1.00 83.94 114 HIS A C 1
ATOM 861 O O . HIS A 1 114 ? 15.089 5.518 -14.986 1.00 83.94 114 HIS A O 1
ATOM 867 N N . ALA A 1 115 ? 14.913 6.586 -13.005 1.00 83.44 115 ALA A N 1
ATOM 868 C CA . ALA A 1 115 ? 14.466 5.423 -12.258 1.00 83.44 115 ALA A CA 1
ATOM 869 C C . ALA A 1 115 ? 12.985 5.115 -12.532 1.00 83.44 115 ALA A C 1
ATOM 871 O O . ALA A 1 115 ? 12.160 6.019 -12.697 1.00 83.44 115 ALA A O 1
ATOM 872 N N . VAL A 1 116 ? 12.645 3.823 -12.619 1.00 84.94 116 VAL A N 1
ATOM 873 C CA . VAL A 1 116 ? 11.290 3.373 -12.972 1.00 84.94 116 VAL A CA 1
ATOM 874 C C . VAL A 1 116 ? 10.841 2.232 -12.059 1.00 84.94 116 VAL A C 1
ATOM 876 O O . VAL A 1 116 ? 11.564 1.254 -11.887 1.00 84.94 116 VAL A O 1
ATOM 879 N N . ALA A 1 117 ? 9.626 2.317 -11.523 1.00 84.62 117 ALA A N 1
ATOM 880 C CA . ALA A 1 117 ? 8.925 1.198 -10.890 1.00 84.62 117 ALA A CA 1
ATOM 881 C C . ALA A 1 117 ? 7.766 0.722 -11.778 1.00 84.62 117 ALA A C 1
ATOM 883 O O . ALA A 1 117 ? 7.175 1.511 -12.514 1.00 84.62 117 ALA A O 1
ATOM 884 N N . ALA A 1 118 ? 7.4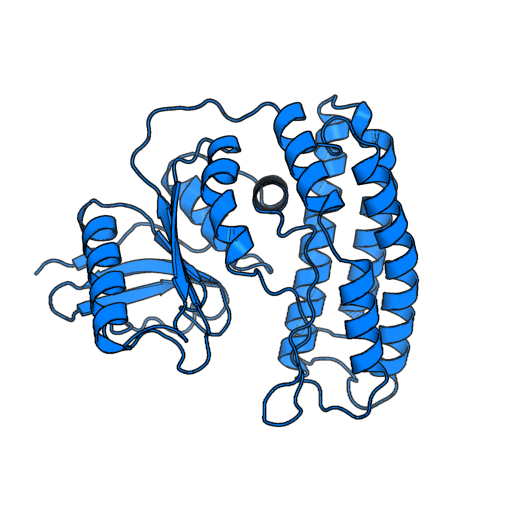49 -0.569 -11.724 1.00 77.19 118 ALA A N 1
ATOM 885 C CA . ALA A 1 118 ? 6.473 -1.218 -12.589 1.00 77.19 118 ALA A CA 1
ATOM 886 C C . ALA A 1 118 ? 5.552 -2.168 -11.805 1.00 77.19 118 ALA A C 1
ATOM 888 O O . ALA A 1 118 ? 6.030 -3.119 -11.186 1.00 77.19 118 ALA A O 1
ATOM 889 N N . TYR A 1 119 ? 4.236 -1.962 -11.883 1.00 74.44 119 TYR A N 1
ATOM 890 C CA . TYR A 1 119 ? 3.238 -2.913 -11.376 1.00 74.44 119 TYR A CA 1
ATOM 891 C C . TYR A 1 119 ? 2.832 -3.941 -12.408 1.00 74.44 119 TYR A C 1
ATOM 893 O O . TYR A 1 119 ? 2.760 -3.594 -13.583 1.00 74.44 119 TYR A O 1
ATOM 901 N N . GLY A 1 120 ? 2.481 -5.151 -11.969 1.00 64.88 120 GLY A N 1
ATOM 902 C CA . GLY A 1 120 ? 2.038 -6.221 -12.865 1.00 64.88 120 GLY A CA 1
ATOM 903 C C . GLY A 1 120 ? 3.187 -6.736 -13.728 1.00 64.88 120 GLY A C 1
ATOM 904 O O . GLY A 1 120 ? 2.972 -7.328 -14.777 1.00 64.88 120 GLY A O 1
ATOM 905 N N . SER A 1 121 ? 4.428 -6.455 -13.310 1.00 48.84 121 SER A N 1
ATOM 906 C CA . SER A 1 121 ? 5.646 -6.813 -14.034 1.00 48.84 121 SER A CA 1
ATOM 907 C C . SER A 1 121 ? 6.360 -8.041 -13.452 1.00 48.84 121 SER A C 1
ATOM 909 O O . SER A 1 121 ? 7.267 -8.576 -14.081 1.00 48.84 121 SER A O 1
ATOM 911 N N . VAL A 1 122 ? 5.975 -8.519 -12.266 1.00 50.41 122 VAL A N 1
ATOM 912 C CA . VAL A 1 122 ? 6.456 -9.783 -11.688 1.00 50.41 122 VAL A CA 1
ATOM 913 C C . VAL A 1 122 ? 5.399 -10.300 -10.718 1.00 50.41 122 VAL A C 1
ATOM 915 O O . VAL A 1 122 ? 5.191 -9.696 -9.664 1.00 50.41 122 VAL A O 1
ATOM 918 N N . GLY A 1 123 ? 4.714 -11.392 -11.075 1.00 53.31 123 GLY A N 1
ATOM 919 C CA . GLY A 1 123 ? 3.483 -11.786 -10.381 1.00 53.31 123 GLY A CA 1
ATOM 920 C C . GLY A 1 123 ? 2.480 -10.624 -10.353 1.00 53.31 123 GLY A C 1
ATOM 921 O O . GLY A 1 123 ? 2.690 -9.588 -10.985 1.00 53.31 123 GLY A O 1
ATOM 922 N N . ASN A 1 124 ? 1.410 -10.725 -9.578 1.00 52.44 124 ASN A N 1
ATOM 923 C CA . ASN A 1 124 ? 0.474 -9.611 -9.373 1.00 52.44 124 ASN A CA 1
ATOM 924 C C . ASN A 1 124 ? 1.068 -8.473 -8.495 1.00 52.44 124 ASN A C 1
ATOM 926 O O . ASN A 1 124 ? 0.352 -7.829 -7.733 1.00 52.44 124 ASN A O 1
ATOM 930 N N . GLY A 1 125 ? 2.389 -8.242 -8.551 1.00 64.94 125 GLY A N 1
ATOM 931 C CA . GLY A 1 125 ? 3.145 -7.370 -7.650 1.00 64.94 125 GLY A CA 1
ATOM 932 C C . GLY A 1 125 ? 3.875 -6.200 -8.323 1.00 64.94 125 GLY A C 1
ATOM 933 O O . GLY A 1 125 ? 4.009 -6.112 -9.548 1.00 64.94 125 GLY A O 1
ATOM 934 N N . PHE A 1 126 ? 4.362 -5.280 -7.482 1.00 68.19 126 PHE A N 1
ATOM 935 C CA . PHE A 1 126 ? 5.278 -4.200 -7.868 1.00 68.19 126 PHE A CA 1
ATOM 936 C C . PHE A 1 126 ? 6.721 -4.693 -7.945 1.00 68.19 126 PHE A C 1
ATOM 938 O O . PHE A 1 126 ? 7.193 -5.410 -7.063 1.00 68.19 126 PHE A O 1
ATOM 945 N N . GLY A 1 127 ? 7.434 -4.237 -8.972 1.00 75.81 127 GLY A N 1
ATOM 946 C CA . GLY A 1 127 ? 8.864 -4.438 -9.131 1.00 75.81 127 GLY A CA 1
ATOM 947 C C . GLY A 1 127 ? 9.578 -3.165 -9.582 1.00 75.81 127 GLY A C 1
ATOM 948 O O . GLY A 1 127 ? 9.060 -2.365 -10.358 1.00 75.81 127 GLY A O 1
ATOM 949 N N . LEU A 1 128 ? 10.799 -2.981 -9.100 1.00 79.75 128 LEU A N 1
ATOM 950 C CA . LEU A 1 128 ? 11.697 -1.890 -9.433 1.00 79.75 128 LEU A CA 1
ATOM 951 C C . LEU A 1 128 ? 12.556 -2.250 -10.646 1.00 79.75 128 LEU A C 1
ATOM 953 O O . LEU A 1 128 ? 13.265 -3.255 -10.632 1.00 79.75 128 LEU A O 1
ATOM 957 N N . LEU A 1 129 ? 12.556 -1.419 -11.685 1.00 81.06 129 LEU A N 1
ATOM 958 C CA . LEU A 1 129 ? 13.426 -1.614 -12.841 1.00 81.06 129 LEU A CA 1
ATOM 959 C C . LEU A 1 129 ? 14.833 -1.114 -12.523 1.00 81.06 129 LEU A C 1
ATOM 961 O O . LEU A 1 129 ? 15.049 0.074 -12.309 1.00 81.06 129 LEU A O 1
ATOM 965 N N . VAL A 1 130 ? 15.798 -2.032 -12.534 1.00 79.31 130 VAL A N 1
ATOM 966 C CA . VAL A 1 130 ? 17.202 -1.753 -12.182 1.00 79.31 130 VAL A CA 1
ATOM 967 C C . VAL A 1 130 ? 18.144 -1.810 -13.384 1.00 79.31 130 VAL A C 1
ATOM 969 O O . VAL A 1 130 ? 19.338 -1.543 -13.265 1.00 79.31 130 VAL A O 1
ATOM 972 N N . GLY A 1 131 ? 17.644 -2.185 -14.563 1.00 76.88 131 GLY A N 1
ATOM 973 C CA . GLY A 1 131 ? 18.470 -2.196 -15.764 1.00 76.88 131 GLY A CA 1
ATOM 974 C C . GLY A 1 131 ? 17.717 -2.434 -17.063 1.00 76.88 131 GLY A C 1
ATOM 975 O O . GLY A 1 131 ? 16.625 -3.001 -17.079 1.00 76.88 131 GLY A O 1
ATOM 976 N N . PHE A 1 132 ? 18.343 -2.016 -18.161 1.00 79.94 132 PHE A N 1
ATOM 977 C CA . PHE A 1 132 ? 17.849 -2.136 -19.528 1.00 79.94 132 PHE A CA 1
ATOM 978 C C . PHE A 1 132 ? 18.967 -2.503 -20.512 1.00 79.94 132 PHE A C 1
ATOM 980 O O . PHE A 1 132 ? 20.024 -1.872 -20.541 1.00 79.94 132 PHE A O 1
ATOM 987 N N . ASP A 1 133 ? 18.706 -3.499 -21.356 1.00 80.50 133 ASP A N 1
ATOM 988 C CA . ASP A 1 133 ? 19.547 -3.920 -22.469 1.00 80.50 133 ASP A CA 1
ATOM 989 C C . ASP A 1 133 ? 18.815 -3.609 -23.780 1.00 80.50 133 ASP A C 1
ATOM 991 O O . ASP A 1 133 ? 17.829 -4.259 -24.153 1.00 80.50 133 ASP A O 1
ATOM 995 N N . LYS A 1 134 ? 19.308 -2.586 -24.487 1.00 73.44 134 LYS A N 1
ATOM 996 C CA . LYS A 1 134 ? 18.720 -2.113 -25.746 1.00 73.44 134 LYS A CA 1
ATOM 997 C C . LYS A 1 134 ? 18.816 -3.151 -26.860 1.00 73.44 134 LYS A C 1
ATOM 999 O O . LYS A 1 134 ? 17.899 -3.232 -27.674 1.00 73.44 134 LYS A O 1
ATOM 1004 N N . GLU A 1 135 ? 19.906 -3.912 -26.897 1.00 78.38 135 GLU A N 1
ATOM 1005 C CA . GLU A 1 135 ? 20.197 -4.883 -27.956 1.00 78.38 135 GLU A CA 1
ATOM 1006 C C . GLU A 1 135 ? 19.339 -6.133 -27.776 1.00 78.38 135 GLU A C 1
ATOM 1008 O O . GLU A 1 135 ? 18.691 -6.584 -28.719 1.00 78.38 135 GLU A O 1
ATOM 1013 N N . ARG A 1 136 ? 19.240 -6.633 -26.539 1.00 77.06 136 ARG A N 1
ATOM 1014 C CA . ARG A 1 136 ? 18.390 -7.784 -26.197 1.00 77.06 136 ARG A CA 1
ATOM 1015 C C . ARG A 1 136 ? 16.910 -7.434 -26.067 1.00 77.06 136 ARG A C 1
ATOM 1017 O O . ARG A 1 136 ? 16.091 -8.334 -25.908 1.00 77.06 136 ARG A O 1
ATOM 1024 N N . ARG A 1 137 ? 16.567 -6.139 -26.108 1.00 76.38 137 ARG A N 1
ATOM 1025 C CA . ARG A 1 137 ? 15.226 -5.614 -25.802 1.00 76.38 137 ARG A CA 1
ATOM 1026 C C . ARG A 1 137 ? 14.712 -6.213 -24.495 1.00 76.38 137 ARG A C 1
ATOM 1028 O O . ARG A 1 137 ? 13.611 -6.757 -24.446 1.00 76.38 137 ARG A O 1
ATOM 1035 N N . ALA A 1 138 ? 15.537 -6.138 -23.459 1.00 79.12 138 ALA A N 1
ATOM 1036 C CA . ALA A 1 138 ? 15.270 -6.766 -22.179 1.00 79.12 138 ALA A CA 1
ATOM 1037 C C . ALA A 1 138 ? 15.499 -5.791 -21.022 1.00 79.12 138 ALA A C 1
ATOM 1039 O O . ALA A 1 138 ? 16.254 -4.830 -21.151 1.00 79.12 138 ALA A O 1
ATOM 1040 N N . TYR A 1 139 ? 14.856 -6.036 -19.890 1.00 77.88 139 TYR A N 1
ATOM 1041 C CA . TYR A 1 139 ? 15.000 -5.256 -18.668 1.00 77.88 139 TYR A CA 1
ATOM 1042 C C . TYR A 1 139 ? 15.184 -6.169 -17.460 1.00 77.88 139 TYR A C 1
ATOM 1044 O O . TYR A 1 139 ? 14.905 -7.362 -17.521 1.00 77.88 139 TYR A O 1
ATOM 1052 N N . ARG A 1 140 ? 15.675 -5.614 -16.357 1.00 79.44 140 ARG A N 1
ATOM 1053 C CA . ARG A 1 140 ? 15.859 -6.339 -15.100 1.00 79.44 140 ARG A CA 1
ATOM 1054 C C . ARG A 1 140 ? 15.001 -5.704 -14.017 1.00 79.44 140 ARG A C 1
ATOM 1056 O O . ARG A 1 140 ? 15.012 -4.482 -13.876 1.00 79.44 140 ARG A O 1
ATOM 1063 N N . VAL A 1 141 ? 14.306 -6.542 -13.254 1.00 76.88 141 VAL A N 1
ATOM 1064 C CA . VAL A 1 141 ? 13.463 -6.133 -12.126 1.00 76.88 141 VAL A CA 1
ATOM 1065 C C . VAL A 1 141 ? 14.084 -6.606 -10.812 1.00 76.88 141 VAL A C 1
ATOM 1067 O O . VAL A 1 141 ? 14.725 -7.655 -10.776 1.00 76.88 141 VAL A O 1
ATOM 1070 N N . ARG A 1 142 ? 13.924 -5.809 -9.754 1.00 78.00 142 ARG A N 1
ATOM 1071 C CA . ARG A 1 142 ? 14.100 -6.191 -8.348 1.00 78.00 142 ARG A CA 1
ATOM 1072 C C . ARG A 1 142 ? 12.803 -5.942 -7.576 1.00 78.00 142 ARG A C 1
ATOM 1074 O O . ARG A 1 142 ? 11.969 -5.162 -8.005 1.00 78.00 142 ARG A O 1
ATOM 1081 N N . GLY A 1 143 ? 12.634 -6.579 -6.434 1.00 75.06 143 GLY A N 1
ATOM 1082 C CA . GLY A 1 143 ? 11.354 -6.732 -5.754 1.00 75.06 143 GLY A CA 1
ATOM 1083 C C . GLY A 1 143 ? 11.440 -7.904 -4.777 1.00 75.06 143 GLY A C 1
ATOM 1084 O O . GLY A 1 143 ? 12.386 -8.694 -4.873 1.00 75.06 143 GLY A O 1
ATOM 1085 N N . PRO A 1 144 ? 10.460 -8.060 -3.879 1.00 67.25 144 PRO A N 1
ATOM 1086 C CA . PRO A 1 144 ? 10.590 -8.917 -2.700 1.00 67.25 144 PRO A CA 1
ATOM 1087 C C . PRO A 1 144 ? 10.733 -10.408 -3.033 1.00 67.25 144 PRO A C 1
ATOM 1089 O O . PRO A 1 144 ? 11.326 -11.144 -2.259 1.00 67.25 144 PRO A O 1
ATOM 1092 N N . LEU A 1 145 ? 10.248 -10.842 -4.202 1.00 58.81 145 LEU A N 1
ATOM 1093 C CA . LEU A 1 145 ? 10.358 -12.224 -4.694 1.00 58.81 145 LEU A CA 1
ATOM 1094 C C . LEU A 1 145 ? 11.405 -12.395 -5.812 1.00 58.81 145 LEU A C 1
ATOM 1096 O O . LEU A 1 145 ? 11.525 -13.461 -6.400 1.00 58.81 145 LEU A O 1
ATOM 1100 N N . THR A 1 146 ? 12.145 -11.335 -6.159 1.00 58.75 146 THR A N 1
ATOM 1101 C CA . THR A 1 146 ? 13.076 -11.328 -7.313 1.00 58.75 146 THR A CA 1
ATOM 1102 C C . THR A 1 146 ? 14.540 -11.195 -6.933 1.00 58.75 146 THR A C 1
ATOM 1104 O O . THR A 1 146 ? 15.394 -11.235 -7.821 1.00 58.75 146 THR A O 1
ATOM 1107 N N . GLU A 1 147 ? 14.863 -11.075 -5.641 1.00 50.66 147 GLU A N 1
ATOM 1108 C CA . GLU A 1 147 ? 16.255 -11.222 -5.196 1.00 50.66 147 GLU A CA 1
ATOM 1109 C C . GLU A 1 147 ? 16.837 -12.583 -5.625 1.00 50.66 147 GLU A C 1
ATOM 1111 O O . GLU A 1 147 ? 18.038 -12.690 -5.859 1.00 50.66 147 GLU A O 1
ATOM 1116 N N . GLU A 1 148 ? 15.972 -13.571 -5.884 1.00 40.81 148 GLU A N 1
ATOM 1117 C CA . GLU A 1 148 ? 16.327 -14.912 -6.354 1.00 40.81 148 GLU A CA 1
ATOM 1118 C C . GLU A 1 148 ? 16.438 -15.051 -7.887 1.00 40.81 148 GLU A C 1
ATOM 1120 O O . GLU A 1 148 ? 17.082 -15.978 -8.378 1.00 40.81 148 GLU A O 1
ATOM 1125 N N . THR A 1 149 ? 15.893 -14.125 -8.687 1.00 45.78 149 THR A N 1
ATOM 1126 C CA . THR A 1 149 ? 15.895 -14.243 -10.158 1.00 45.78 149 THR A CA 1
ATOM 1127 C C . THR A 1 149 ? 16.650 -13.090 -10.812 1.00 45.78 149 THR A C 1
ATOM 1129 O O . THR A 1 149 ? 16.069 -12.113 -11.282 1.00 45.78 149 THR A O 1
ATOM 1132 N N . GLY A 1 150 ? 17.974 -13.216 -10.925 1.00 54.16 150 GLY A N 1
ATOM 1133 C CA . GLY A 1 150 ? 18.847 -12.280 -11.654 1.00 54.16 150 GLY A CA 1
ATOM 1134 C C . GLY A 1 150 ? 18.646 -12.225 -13.183 1.00 54.16 150 GLY A C 1
ATOM 1135 O O . GLY A 1 150 ? 19.559 -11.820 -13.905 1.00 54.16 150 GLY A O 1
ATOM 1136 N N . GLY A 1 151 ? 17.491 -12.660 -13.696 1.00 68.75 151 GLY A N 1
ATOM 1137 C CA . GLY A 1 151 ? 17.199 -12.798 -15.121 1.00 68.75 151 GLY A CA 1
ATOM 1138 C C . GLY A 1 151 ? 16.831 -11.482 -15.815 1.00 68.75 151 GLY A C 1
ATOM 1139 O O . GLY A 1 151 ? 16.205 -10.595 -15.239 1.00 68.75 151 GLY A O 1
ATOM 1140 N N . TRP A 1 152 ? 17.208 -11.367 -17.089 1.00 76.19 152 TRP A N 1
ATOM 1141 C CA . TRP A 1 152 ? 16.729 -10.315 -17.987 1.00 76.19 152 TRP A CA 1
ATOM 1142 C C . TRP A 1 152 ? 15.362 -10.720 -18.564 1.00 76.19 152 TRP A C 1
ATOM 1144 O O . TRP A 1 152 ? 15.260 -11.741 -19.240 1.00 76.19 152 TRP A O 1
ATOM 1154 N N . LEU A 1 153 ? 14.326 -9.917 -18.324 1.00 75.75 153 LEU A N 1
ATOM 1155 C CA . LEU A 1 153 ? 12.966 -10.088 -18.841 1.00 75.75 153 LEU A CA 1
ATOM 1156 C C . LEU A 1 153 ? 12.824 -9.411 -20.206 1.00 75.75 153 LEU A C 1
ATOM 1158 O O . LEU A 1 153 ? 13.307 -8.299 -20.405 1.00 75.75 153 LEU A O 1
ATOM 1162 N N . SER A 1 154 ? 12.167 -10.060 -21.167 1.00 74.69 154 SER 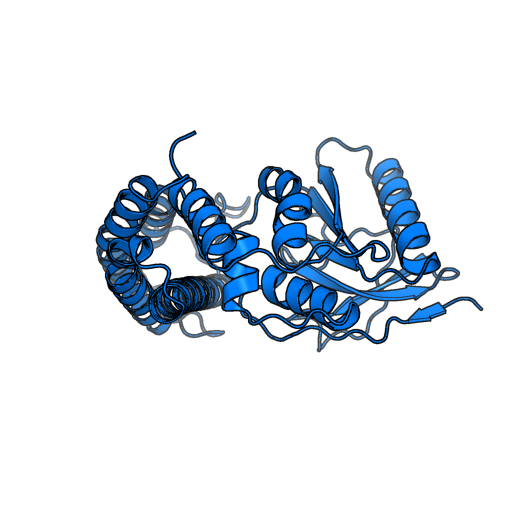A N 1
ATOM 1163 C CA . SER A 1 154 ? 11.962 -9.475 -22.498 1.00 74.69 154 SER A CA 1
ATOM 1164 C C . SER A 1 154 ? 10.902 -8.372 -22.461 1.00 74.69 154 SER A C 1
ATOM 1166 O O . SER A 1 154 ? 9.812 -8.577 -21.953 1.00 74.69 154 SER A O 1
ATOM 1168 N N . VAL A 1 155 ? 11.168 -7.230 -23.097 1.00 67.44 155 VAL A N 1
ATOM 1169 C CA . VAL A 1 155 ? 10.187 -6.141 -23.284 1.00 67.44 155 VAL A CA 1
ATOM 1170 C C . VAL A 1 155 ? 8.989 -6.580 -24.132 1.00 67.44 155 VAL A C 1
ATOM 1172 O O . VAL A 1 155 ? 7.903 -6.018 -24.011 1.00 67.44 155 VAL A O 1
ATOM 1175 N N . ASP A 1 156 ? 9.190 -7.561 -25.012 1.00 64.06 156 ASP A N 1
ATOM 1176 C CA . ASP A 1 156 ? 8.154 -8.059 -25.923 1.00 64.06 156 ASP A CA 1
ATOM 1177 C C . ASP A 1 156 ? 7.279 -9.140 -25.291 1.00 64.06 156 ASP A C 1
ATOM 1179 O O . ASP A 1 156 ? 6.210 -9.450 -25.812 1.00 64.06 156 ASP A O 1
ATOM 1183 N N . ARG A 1 157 ? 7.725 -9.693 -24.162 1.00 58.59 157 ARG A N 1
ATOM 1184 C CA . ARG A 1 157 ? 6.931 -10.554 -23.295 1.00 58.59 157 ARG A CA 1
ATOM 1185 C C . ARG A 1 157 ? 6.668 -9.761 -22.031 1.00 58.59 157 ARG A C 1
ATOM 1187 O O . ARG A 1 157 ? 7.407 -9.897 -21.060 1.00 58.59 157 ARG A O 1
ATOM 1194 N N . LEU A 1 158 ? 5.653 -8.892 -22.090 1.00 56.16 158 LEU A N 1
ATOM 1195 C CA . LEU A 1 158 ? 5.150 -8.266 -20.873 1.00 56.16 158 LEU A CA 1
ATOM 1196 C C . LEU A 1 158 ? 4.949 -9.376 -19.830 1.00 56.16 158 LEU A C 1
ATOM 1198 O O . LEU A 1 158 ? 4.482 -10.462 -20.189 1.00 56.16 158 LEU A O 1
ATOM 1202 N N . PRO A 1 159 ? 5.368 -9.158 -18.584 1.00 50.50 159 PRO A N 1
ATOM 1203 C CA . PRO A 1 159 ? 5.194 -10.152 -17.550 1.00 50.50 159 PRO A CA 1
ATOM 1204 C C . PRO A 1 159 ? 3.701 -10.328 -17.335 1.00 50.50 159 PRO A C 1
ATOM 1206 O O . PRO A 1 159 ? 2.964 -9.351 -17.315 1.00 50.50 159 PRO A O 1
ATOM 1209 N N . ALA A 1 160 ? 3.311 -11.582 -17.175 1.00 51.06 160 ALA A N 1
ATOM 1210 C CA . ALA A 1 160 ? 1.965 -12.050 -16.896 1.00 51.06 160 ALA A CA 1
ATOM 1211 C C . ALA A 1 160 ? 0.983 -12.001 -18.080 1.00 51.06 160 ALA A C 1
ATOM 1213 O O . ALA A 1 160 ? 0.499 -10.962 -18.517 1.00 51.06 160 ALA A O 1
ATOM 1214 N N . ALA A 1 161 ? 0.612 -13.206 -18.512 1.00 46.03 161 ALA A N 1
ATOM 1215 C CA . ALA A 1 161 ? -0.649 -13.482 -19.187 1.00 46.03 161 ALA A CA 1
ATOM 1216 C C . ALA A 1 161 ? -1.873 -13.254 -18.265 1.00 46.03 161 ALA A C 1
ATOM 1218 O O . ALA A 1 161 ? -2.997 -13.354 -18.744 1.00 46.03 161 ALA A O 1
ATOM 1219 N N . ASP A 1 162 ? -1.651 -12.897 -16.990 1.00 51.19 162 ASP A N 1
ATOM 1220 C CA . ASP A 1 162 ? -2.673 -12.880 -15.935 1.00 51.19 162 ASP A CA 1
ATOM 1221 C C . ASP A 1 162 ? -2.904 -11.493 -15.304 1.00 51.19 162 ASP A C 1
ATOM 1223 O O . ASP A 1 162 ? -3.799 -11.338 -14.476 1.00 51.19 162 ASP A O 1
ATOM 1227 N N . ALA A 1 163 ? -2.121 -10.469 -15.674 1.00 60.47 163 ALA A N 1
ATOM 1228 C CA . ALA A 1 163 ? -2.350 -9.102 -15.207 1.00 60.47 163 ALA A CA 1
ATOM 1229 C C . ALA A 1 163 ? -3.287 -8.360 -16.168 1.00 60.47 163 ALA A C 1
ATOM 1231 O O . ALA A 1 163 ? -3.065 -8.312 -17.376 1.00 60.47 163 ALA A O 1
ATOM 1232 N N . ASP A 1 164 ? -4.315 -7.714 -15.629 1.00 67.12 164 ASP A N 1
ATOM 1233 C CA . ASP A 1 164 ? -5.286 -6.978 -16.445 1.00 67.12 164 ASP A CA 1
ATOM 1234 C C . ASP A 1 164 ? -4.804 -5.585 -16.853 1.00 67.12 164 ASP A C 1
ATOM 1236 O O . ASP A 1 164 ? -5.369 -4.954 -17.745 1.00 67.12 164 ASP A O 1
ATOM 1240 N N . TRP A 1 165 ? -3.764 -5.081 -16.192 1.00 71.19 165 TRP A N 1
ATOM 1241 C CA . TRP A 1 165 ? -3.214 -3.750 -16.402 1.00 71.19 165 TRP A CA 1
ATOM 1242 C C . TRP A 1 165 ? -1.742 -3.685 -15.973 1.00 71.19 165 TRP A C 1
ATOM 1244 O O . TRP A 1 165 ? -1.269 -4.475 -15.159 1.00 71.19 165 TRP A O 1
ATOM 1254 N N . LEU A 1 166 ? -1.022 -2.711 -16.525 1.00 76.94 166 LEU A N 1
ATOM 1255 C CA . LEU A 1 166 ? 0.359 -2.375 -16.186 1.00 76.94 166 LEU A CA 1
ATOM 1256 C C . LEU A 1 166 ? 0.400 -0.911 -15.747 1.00 76.94 166 LEU A C 1
ATOM 1258 O O . LEU A 1 166 ? -0.171 -0.059 -16.428 1.00 76.94 166 LEU A O 1
ATOM 1262 N N . ALA A 1 167 ? 1.119 -0.599 -14.670 1.00 79.38 167 ALA A N 1
ATOM 1263 C CA . ALA A 1 167 ? 1.461 0.781 -14.325 1.00 79.38 167 ALA A CA 1
ATOM 1264 C C . ALA A 1 167 ? 2.977 0.970 -14.301 1.00 79.38 167 ALA A C 1
ATOM 1266 O O . ALA A 1 167 ? 3.692 0.144 -13.737 1.00 79.38 167 ALA A O 1
ATOM 1267 N N . LEU A 1 168 ? 3.467 2.059 -14.892 1.00 84.12 168 LEU A N 1
ATOM 1268 C CA . LEU A 1 168 ? 4.856 2.498 -14.787 1.00 84.12 168 LEU A CA 1
ATOM 1269 C C . LEU A 1 168 ? 4.911 3.833 -14.049 1.00 84.12 168 LEU A C 1
ATOM 1271 O O . LEU A 1 168 ? 4.299 4.806 -14.482 1.00 84.12 168 LEU A O 1
ATOM 1275 N N . VAL A 1 169 ? 5.685 3.879 -12.969 1.00 87.50 169 VAL A N 1
ATOM 1276 C CA . VAL A 1 169 ? 6.024 5.102 -12.239 1.00 87.50 169 VAL A CA 1
ATOM 1277 C C . VAL A 1 169 ? 7.435 5.499 -12.649 1.00 87.50 169 VAL A C 1
ATOM 1279 O O . VAL A 1 169 ? 8.392 4.799 -12.329 1.00 87.50 169 VAL A O 1
ATOM 1282 N N . VAL A 1 170 ? 7.563 6.594 -13.391 1.00 88.12 170 VAL A N 1
ATOM 1283 C CA . VAL A 1 170 ? 8.842 7.134 -13.864 1.00 88.12 170 VAL A CA 1
ATOM 1284 C C . VAL A 1 170 ? 9.194 8.358 -13.028 1.00 88.12 170 VAL A C 1
ATOM 1286 O O . VAL A 1 170 ? 8.435 9.326 -13.031 1.00 88.12 170 VAL A O 1
ATOM 1289 N N . ALA A 1 171 ? 10.336 8.329 -12.343 1.00 86.31 171 ALA A N 1
ATOM 1290 C CA . ALA A 1 171 ? 10.891 9.510 -11.688 1.00 86.31 171 ALA A CA 1
ATOM 1291 C C . ALA A 1 171 ? 11.463 10.454 -12.759 1.00 86.31 171 ALA A C 1
ATOM 1293 O O . ALA A 1 171 ? 12.343 10.063 -13.522 1.00 86.31 171 ALA A O 1
ATOM 1294 N N . GLU A 1 172 ? 10.936 11.673 -12.874 1.00 81.81 172 GLU A N 1
ATOM 1295 C CA . GLU A 1 172 ? 11.378 12.647 -13.880 1.00 81.81 172 GLU A CA 1
ATOM 1296 C C . GLU A 1 172 ? 12.194 13.771 -13.231 1.00 81.81 172 GLU A C 1
ATOM 1298 O O . GLU A 1 172 ? 11.806 14.303 -12.193 1.00 81.81 172 GLU A O 1
ATOM 1303 N N . GLY A 1 173 ? 13.303 14.149 -13.882 1.00 57.25 173 GLY A N 1
ATOM 1304 C CA . GLY A 1 173 ? 14.342 15.045 -13.359 1.00 57.25 173 GLY A CA 1
ATOM 1305 C C . GLY A 1 173 ? 13.830 16.306 -12.647 1.00 57.25 173 GLY A C 1
ATOM 1306 O O . GLY A 1 173 ? 12.980 17.049 -13.148 1.00 57.25 173 GLY A O 1
ATOM 1307 N N . VAL A 1 174 ? 14.389 16.510 -11.458 1.00 63.62 174 VAL A N 1
ATOM 1308 C CA . VAL A 1 174 ? 13.961 17.401 -10.378 1.00 63.62 174 VAL A CA 1
ATOM 1309 C C . VAL A 1 174 ? 14.000 18.888 -10.764 1.00 63.62 174 VAL A C 1
ATOM 1311 O O . VAL A 1 174 ? 15.050 19.434 -11.093 1.00 63.62 174 VAL A O 1
ATOM 1314 N N . ALA A 1 175 ? 12.872 19.582 -10.607 1.00 50.22 175 ALA A N 1
ATOM 1315 C CA . ALA A 1 175 ? 12.892 20.939 -10.070 1.00 50.22 175 ALA A CA 1
ATOM 1316 C C . ALA A 1 175 ? 12.054 20.931 -8.792 1.00 50.22 175 ALA A C 1
ATOM 1318 O O . ALA A 1 175 ? 10.924 20.442 -8.784 1.00 50.22 175 ALA A O 1
ATOM 1319 N N . ALA A 1 176 ? 12.679 21.420 -7.725 1.00 56.06 176 ALA A N 1
ATOM 1320 C CA . ALA A 1 176 ? 12.245 21.344 -6.344 1.00 56.06 176 ALA A CA 1
ATOM 1321 C C . ALA A 1 176 ? 10.802 21.821 -6.122 1.00 56.06 176 ALA A C 1
ATOM 1323 O O . ALA A 1 176 ? 10.451 22.965 -6.409 1.00 56.06 176 ALA A O 1
ATOM 1324 N N . GLY A 1 177 ? 10.005 20.955 -5.503 1.00 58.44 177 GLY A N 1
ATOM 1325 C CA . GLY A 1 177 ? 9.013 21.365 -4.520 1.00 58.44 177 GLY A CA 1
ATOM 1326 C C . GLY A 1 177 ? 9.568 20.987 -3.154 1.00 58.44 177 GLY A C 1
ATOM 1327 O O . GLY A 1 177 ? 10.114 19.896 -2.996 1.00 58.44 177 GLY A O 1
ATOM 1328 N N . GLY A 1 178 ? 9.484 21.885 -2.173 1.00 74.06 178 GLY A N 1
ATOM 1329 C CA . GLY A 1 178 ? 9.769 21.489 -0.796 1.00 74.06 178 GLY A CA 1
ATOM 1330 C C . GLY A 1 178 ? 8.872 20.314 -0.400 1.00 74.06 178 GLY A C 1
ATOM 1331 O O . GLY A 1 178 ? 7.736 20.217 -0.872 1.00 74.06 178 GLY A O 1
ATOM 1332 N N . VAL A 1 179 ? 9.376 19.431 0.464 1.00 83.81 179 VAL A N 1
ATOM 1333 C CA . VAL A 1 179 ? 8.541 18.409 1.106 1.00 83.81 179 VAL A CA 1
ATOM 1334 C C . VAL A 1 179 ? 7.344 19.114 1.740 1.00 83.81 179 VAL A C 1
ATOM 1336 O O . VAL A 1 179 ? 7.501 20.136 2.416 1.00 83.81 179 VAL A O 1
ATOM 1339 N N . ALA A 1 180 ? 6.142 18.603 1.477 1.00 87.94 180 ALA A N 1
ATOM 1340 C CA . ALA A 1 180 ? 4.924 19.163 2.033 1.00 87.94 180 ALA A CA 1
ATOM 1341 C C . ALA A 1 180 ? 4.998 19.201 3.569 1.00 87.94 180 ALA A C 1
ATOM 1343 O O . ALA A 1 180 ? 5.639 18.360 4.201 1.00 87.94 180 ALA A O 1
ATOM 1344 N N . SER A 1 181 ? 4.315 20.168 4.185 1.00 90.94 181 SER A N 1
ATOM 1345 C CA . SER A 1 181 ? 4.196 20.194 5.643 1.00 90.94 181 SER A CA 1
ATOM 1346 C C . SER A 1 181 ? 3.544 18.905 6.155 1.00 90.94 181 SER A C 1
ATOM 1348 O O . SER A 1 181 ? 2.713 18.303 5.470 1.00 90.94 181 SER A O 1
ATOM 1350 N N . VAL A 1 182 ? 3.874 18.510 7.389 1.00 90.75 182 VAL A N 1
ATOM 1351 C CA . VAL A 1 182 ? 3.258 17.342 8.048 1.00 90.75 182 VAL A CA 1
ATOM 1352 C C . VAL A 1 182 ? 1.732 17.477 8.087 1.00 90.75 182 VAL A C 1
ATOM 1354 O O . VAL A 1 182 ? 1.034 16.498 7.857 1.00 90.75 182 VAL A O 1
ATOM 1357 N N . ASP A 1 183 ? 1.214 18.696 8.265 1.00 91.62 183 ASP A N 1
ATOM 1358 C CA . ASP A 1 183 ? -0.220 18.999 8.173 1.00 91.62 183 ASP A CA 1
ATOM 1359 C C . ASP A 1 183 ? -0.809 18.626 6.800 1.00 91.62 183 ASP A C 1
ATOM 1361 O O . ASP A 1 183 ? -1.828 17.944 6.728 1.00 91.62 183 ASP A O 1
ATOM 1365 N N . ARG A 1 184 ? -0.145 18.985 5.694 1.00 91.88 184 ARG A N 1
ATOM 1366 C CA . ARG A 1 184 ? -0.619 18.647 4.344 1.00 91.88 184 ARG A CA 1
ATOM 1367 C C . ARG A 1 184 ? -0.536 17.145 4.061 1.00 91.88 184 ARG A C 1
ATOM 1369 O O . ARG A 1 184 ? -1.441 16.610 3.425 1.00 91.88 184 ARG A O 1
ATOM 1376 N N . LEU A 1 185 ? 0.512 16.471 4.541 1.00 92.00 185 LEU A N 1
ATOM 1377 C CA . LEU A 1 185 ? 0.625 15.010 4.457 1.00 92.00 185 LEU A CA 1
ATOM 1378 C C . LEU A 1 185 ? -0.503 14.326 5.242 1.00 92.00 185 LEU A C 1
ATOM 1380 O O . LEU A 1 185 ? -1.138 13.411 4.725 1.00 92.00 185 LEU A O 1
ATOM 1384 N N . ALA A 1 186 ? -0.792 14.806 6.454 1.00 93.06 186 ALA A N 1
ATOM 1385 C CA . ALA A 1 186 ? -1.861 14.281 7.296 1.00 93.06 186 ALA A CA 1
ATOM 1386 C C . ALA A 1 186 ? -3.240 14.441 6.641 1.00 93.06 186 ALA A C 1
ATOM 1388 O O . ALA A 1 186 ? -4.047 13.515 6.688 1.00 93.06 186 ALA A O 1
ATOM 1389 N N . ARG A 1 187 ? -3.510 15.577 5.980 1.00 92.56 187 ARG A N 1
ATOM 1390 C CA . ARG A 1 187 ? -4.777 15.777 5.252 1.00 92.56 187 ARG A CA 1
ATOM 1391 C C . ARG A 1 187 ? -4.931 14.778 4.119 1.00 92.56 187 ARG A C 1
ATOM 1393 O O . ARG A 1 187 ? -5.978 14.151 4.000 1.00 92.56 187 ARG A O 1
ATOM 1400 N N . ARG A 1 188 ? -3.866 14.572 3.339 1.00 91.12 188 ARG A N 1
ATOM 1401 C CA . ARG A 1 188 ? -3.896 13.607 2.240 1.00 91.12 188 ARG A CA 1
ATOM 1402 C C . ARG A 1 188 ? -4.104 12.174 2.733 1.00 91.12 188 ARG A C 1
ATOM 1404 O O . ARG A 1 188 ? -4.897 11.435 2.160 1.00 91.12 188 ARG A O 1
ATOM 1411 N N . ALA A 1 189 ? -3.446 11.797 3.826 1.00 91.44 189 ALA A N 1
ATOM 1412 C CA . ALA A 1 189 ? -3.676 10.509 4.473 1.00 91.44 189 ALA A CA 1
ATOM 1413 C C . ALA A 1 189 ? -5.132 10.359 4.957 1.00 91.44 189 ALA A C 1
ATOM 1415 O O . ALA A 1 189 ? -5.721 9.292 4.809 1.00 91.44 189 ALA A O 1
ATOM 1416 N N . GLY A 1 190 ? -5.731 11.437 5.476 1.00 90.38 190 GLY A N 1
ATOM 1417 C CA . GLY A 1 190 ? -7.140 11.479 5.872 1.00 90.38 190 GLY A CA 1
ATOM 1418 C C . GLY A 1 190 ? -8.087 11.234 4.697 1.00 90.38 190 GLY A C 1
ATOM 1419 O O . GLY A 1 190 ? -9.004 10.428 4.819 1.00 90.38 190 GLY A O 1
ATOM 1420 N N . GLU A 1 191 ? -7.818 11.842 3.537 1.00 89.38 191 GLU A N 1
ATOM 1421 C CA . GLU A 1 191 ? -8.566 11.592 2.295 1.00 89.38 191 GLU A CA 1
ATOM 1422 C C . GLU A 1 191 ? -8.481 10.116 1.873 1.00 89.38 191 GLU A C 1
ATOM 1424 O O . GLU A 1 191 ? -9.508 9.488 1.622 1.00 89.38 191 GLU A O 1
ATOM 1429 N N . HIS A 1 192 ? -7.282 9.523 1.864 1.00 88.38 192 HIS A N 1
ATOM 1430 C CA . HIS A 1 192 ? -7.122 8.096 1.556 1.00 88.38 192 HIS A CA 1
ATOM 1431 C C . HIS A 1 192 ? -7.876 7.194 2.535 1.00 88.38 192 HIS A C 1
ATOM 1433 O O . HIS A 1 192 ? -8.495 6.215 2.123 1.00 88.38 192 HIS A O 1
ATOM 1439 N N . CYS A 1 193 ? -7.835 7.529 3.823 1.00 87.75 193 CYS A N 1
ATOM 1440 C CA . CYS A 1 193 ? -8.539 6.789 4.859 1.00 87.75 193 CYS A CA 1
ATOM 1441 C C . CYS A 1 193 ? -10.067 6.926 4.738 1.00 87.75 193 CYS A C 1
ATOM 1443 O O . CYS A 1 193 ? -10.787 5.965 4.987 1.00 87.75 193 CYS A O 1
ATOM 1445 N N . ALA A 1 194 ? -10.576 8.087 4.319 1.00 83.44 194 ALA A N 1
ATOM 1446 C CA . ALA A 1 194 ? -12.003 8.311 4.094 1.00 83.44 194 ALA A CA 1
ATOM 1447 C C . ALA A 1 194 ? -12.531 7.577 2.846 1.00 83.44 194 ALA A C 1
ATOM 1449 O O . ALA A 1 194 ? -13.668 7.096 2.849 1.00 83.44 194 ALA A O 1
ATOM 1450 N N . GLU A 1 195 ? -11.705 7.475 1.798 1.00 82.81 195 GLU A N 1
ATOM 1451 C CA . GLU A 1 195 ? -11.984 6.722 0.565 1.00 82.81 195 GLU A CA 1
ATOM 1452 C C . GLU A 1 195 ? -11.834 5.199 0.743 1.00 82.81 195 GLU A C 1
ATOM 1454 O O . GLU A 1 195 ? -12.281 4.424 -0.112 1.00 82.81 195 GLU A O 1
ATOM 1459 N N . ALA A 1 196 ? -11.207 4.753 1.835 1.00 77.44 196 ALA A N 1
ATOM 1460 C CA . ALA A 1 196 ? -10.986 3.344 2.110 1.00 77.44 196 ALA A CA 1
ATOM 1461 C C . ALA A 1 196 ? -12.315 2.593 2.267 1.00 77.44 196 ALA A C 1
ATOM 1463 O O . ALA A 1 196 ? -13.132 2.882 3.140 1.00 77.44 196 ALA A O 1
ATOM 1464 N N . ARG A 1 197 ? -12.511 1.552 1.452 1.00 78.00 197 ARG A N 1
ATOM 1465 C CA . ARG A 1 197 ? -13.650 0.622 1.558 1.00 78.00 197 ARG A CA 1
ATOM 1466 C C . ARG A 1 197 ? -13.311 -0.571 2.458 1.00 78.00 197 ARG A C 1
ATOM 1468 O O . ARG A 1 197 ? -13.650 -1.706 2.134 1.00 78.00 197 ARG A O 1
ATOM 1475 N N . ALA A 1 198 ? -12.615 -0.313 3.568 1.00 80.38 198 ALA A N 1
ATOM 1476 C CA . ALA A 1 198 ? -12.092 -1.356 4.450 1.00 80.38 198 ALA A CA 1
ATOM 1477 C C . ALA A 1 198 ? -13.205 -2.282 4.964 1.00 80.38 198 ALA A C 1
ATOM 1479 O O . ALA A 1 198 ? -13.070 -3.495 4.861 1.00 80.38 198 ALA A O 1
ATOM 1480 N N . ASP A 1 199 ? -14.340 -1.738 5.408 1.00 81.81 199 ASP A N 1
ATOM 1481 C CA . ASP A 1 199 ? -15.458 -2.537 5.935 1.00 81.81 199 ASP A CA 1
ATOM 1482 C C . ASP A 1 199 ? -16.047 -3.509 4.911 1.00 81.81 199 ASP A C 1
ATOM 1484 O O . ASP A 1 199 ? -16.448 -4.623 5.243 1.00 81.81 199 ASP A O 1
ATOM 1488 N N . GLU A 1 200 ? -16.138 -3.088 3.652 1.00 83.88 200 GLU A N 1
ATOM 1489 C CA . GLU A 1 200 ? -16.632 -3.939 2.573 1.00 83.88 200 GLU A CA 1
ATOM 1490 C C . GLU A 1 200 ? -15.648 -5.052 2.259 1.00 83.88 200 GLU A C 1
ATOM 1492 O O . GLU A 1 200 ? -16.036 -6.217 2.272 1.00 83.88 200 GLU A O 1
ATOM 1497 N N . ALA A 1 201 ? -14.372 -4.709 2.097 1.00 84.19 201 ALA A N 1
ATOM 1498 C CA . ALA A 1 201 ? -13.336 -5.694 1.840 1.00 84.19 201 ALA A CA 1
ATOM 1499 C C . ALA A 1 201 ? -13.180 -6.684 3.004 1.00 84.19 201 ALA A C 1
ATOM 1501 O O . ALA A 1 201 ? -13.037 -7.878 2.777 1.00 84.19 201 ALA A O 1
ATOM 1502 N N . LEU A 1 202 ? -13.274 -6.234 4.259 1.00 88.19 202 LEU A N 1
ATOM 1503 C CA . LEU A 1 202 ? -13.259 -7.121 5.424 1.00 88.19 202 LEU A CA 1
ATOM 1504 C C . LEU A 1 202 ? -14.475 -8.053 5.447 1.00 88.19 202 LEU A C 1
ATOM 1506 O O . LEU A 1 202 ? -14.330 -9.232 5.772 1.00 88.19 202 LEU A O 1
ATOM 1510 N N . ARG A 1 203 ? -15.668 -7.564 5.082 1.00 88.62 203 ARG A N 1
ATOM 1511 C CA . ARG A 1 203 ? -16.866 -8.411 4.945 1.00 88.62 203 ARG A CA 1
ATOM 1512 C C . ARG A 1 203 ? -16.702 -9.460 3.854 1.00 88.62 203 ARG A C 1
ATOM 1514 O O . ARG A 1 203 ? -17.042 -10.616 4.093 1.00 88.62 203 ARG A O 1
ATOM 1521 N N . GLU A 1 204 ? -16.162 -9.080 2.703 1.00 88.19 204 GLU A N 1
ATOM 1522 C CA . GLU A 1 204 ? -15.843 -10.009 1.617 1.00 88.19 204 GLU A CA 1
ATOM 1523 C C . GLU A 1 204 ? -14.806 -11.044 2.064 1.00 88.19 204 GLU A C 1
ATOM 1525 O O . GLU A 1 204 ? -15.006 -12.242 1.876 1.00 88.19 204 GLU A O 1
ATOM 1530 N N . TRP A 1 205 ? -13.752 -10.615 2.760 1.00 89.38 205 TRP A N 1
ATOM 1531 C CA . TRP A 1 205 ? -12.699 -11.500 3.261 1.00 89.38 205 TRP A CA 1
ATOM 1532 C C . TRP A 1 205 ? -13.268 -12.520 4.253 1.00 89.38 205 TRP A C 1
ATOM 1534 O O . TRP A 1 205 ? -13.020 -13.721 4.142 1.00 89.38 205 TRP A O 1
ATOM 1544 N N . MET A 1 206 ? -14.097 -12.060 5.195 1.00 90.69 206 MET A N 1
ATOM 1545 C CA . MET A 1 206 ? -14.808 -12.932 6.130 1.00 90.69 206 MET A CA 1
ATOM 1546 C C . MET A 1 206 ? -15.743 -13.912 5.418 1.00 90.69 206 MET A C 1
ATOM 1548 O O . MET A 1 206 ? -15.855 -15.055 5.857 1.00 90.69 206 MET A O 1
ATOM 1552 N N . ALA A 1 207 ? -16.421 -13.486 4.348 1.00 89.88 207 ALA A N 1
ATOM 1553 C CA . ALA A 1 207 ? -17.289 -14.362 3.569 1.00 89.88 207 ALA A CA 1
ATOM 1554 C C . ALA A 1 207 ? -16.487 -15.489 2.905 1.00 89.88 207 ALA A C 1
ATOM 1556 O O . ALA A 1 207 ? -16.904 -16.642 2.989 1.00 89.88 207 ALA A O 1
ATOM 1557 N N . VAL A 1 208 ? -15.309 -15.189 2.344 1.00 88.75 208 VAL A N 1
ATOM 1558 C CA . VAL A 1 208 ? -14.437 -16.229 1.775 1.00 88.75 208 VAL A CA 1
ATOM 1559 C C . VAL A 1 208 ? -13.933 -17.181 2.859 1.00 88.75 208 VAL A C 1
ATOM 1561 O O . VAL A 1 208 ? -14.046 -18.393 2.695 1.00 88.75 208 VAL A O 1
ATOM 1564 N N . LEU A 1 209 ? -13.461 -16.671 4.003 1.00 89.31 209 LEU A N 1
ATOM 1565 C CA . LEU A 1 209 ? -12.994 -17.521 5.109 1.00 89.31 209 LEU A CA 1
ATOM 1566 C C . LEU A 1 209 ? -14.089 -18.451 5.652 1.00 89.31 209 LEU A C 1
ATOM 1568 O O . LEU A 1 209 ? -13.779 -19.545 6.107 1.00 89.31 209 LEU A O 1
ATOM 1572 N N . ARG A 1 210 ? -15.360 -18.038 5.608 1.00 89.94 210 ARG A N 1
ATOM 1573 C CA . ARG A 1 210 ? -16.508 -18.852 6.050 1.00 89.94 210 ARG A CA 1
ATOM 1574 C C . ARG A 1 210 ? -17.067 -19.781 4.974 1.00 89.94 210 ARG A C 1
ATOM 1576 O O . ARG A 1 210 ? -17.950 -20.579 5.277 1.00 89.94 210 ARG A O 1
ATOM 1583 N N . SER A 1 211 ? -16.602 -19.655 3.738 1.00 87.19 211 SER A N 1
ATOM 1584 C CA . SER A 1 211 ? -17.017 -20.519 2.637 1.00 87.19 211 SER A CA 1
ATOM 1585 C C . SER A 1 211 ? -16.192 -21.808 2.588 1.00 87.19 211 SER A C 1
ATOM 1587 O O . SER A 1 211 ? -15.220 -21.981 3.327 1.00 87.19 211 SER A O 1
ATOM 1589 N N . ASP A 1 212 ? -16.583 -22.713 1.699 1.00 86.31 212 ASP A N 1
ATOM 1590 C CA . ASP A 1 212 ? -15.871 -23.938 1.332 1.00 86.31 212 ASP A CA 1
ATOM 1591 C C . ASP A 1 212 ? -14.848 -23.729 0.202 1.00 86.31 212 ASP A C 1
ATOM 1593 O O . ASP A 1 212 ? -14.104 -24.650 -0.128 1.00 86.31 212 ASP A O 1
ATOM 1597 N N . VAL A 1 213 ? -14.755 -22.510 -0.338 1.00 86.94 213 VAL A N 1
ATOM 1598 C CA . VAL A 1 213 ? -13.799 -22.119 -1.382 1.00 86.94 213 VAL A CA 1
ATOM 1599 C C . VAL A 1 213 ? -12.368 -22.443 -0.948 1.00 86.94 213 VAL A C 1
ATOM 1601 O O . VAL A 1 213 ? -11.987 -22.272 0.218 1.00 86.94 213 VAL A O 1
ATOM 1604 N N . GLU A 1 214 ? -11.555 -22.917 -1.888 1.00 85.81 214 GLU A N 1
ATOM 1605 C CA . GLU A 1 214 ? -10.138 -23.165 -1.651 1.00 85.81 214 GLU A CA 1
ATOM 1606 C C . GLU A 1 214 ? -9.381 -21.836 -1.512 1.00 85.81 214 GLU A C 1
ATOM 1608 O O . GLU A 1 214 ? -9.593 -20.884 -2.262 1.00 85.81 214 GLU A O 1
ATOM 1613 N N . ILE A 1 215 ? -8.495 -21.751 -0.522 1.00 84.94 215 ILE A N 1
ATOM 1614 C CA . ILE A 1 215 ? -7.699 -20.549 -0.261 1.00 84.94 215 ILE A CA 1
ATOM 1615 C C . ILE A 1 215 ? -6.240 -20.901 -0.510 1.00 84.94 215 ILE A C 1
ATOM 1617 O O . ILE A 1 215 ? -5.726 -21.848 0.087 1.00 84.94 215 ILE A O 1
ATOM 1621 N N . ASP A 1 216 ? -5.572 -20.102 -1.340 1.00 83.00 216 ASP A N 1
ATOM 1622 C CA . ASP A 1 216 ? -4.125 -20.181 -1.517 1.00 83.00 216 ASP A CA 1
ATOM 1623 C C . ASP A 1 216 ? -3.431 -19.802 -0.199 1.00 83.00 216 ASP A C 1
ATOM 1625 O O . ASP A 1 216 ? -3.358 -18.627 0.166 1.00 83.00 216 ASP A O 1
ATOM 1629 N N . ALA A 1 217 ? -2.970 -20.800 0.560 1.00 84.31 217 ALA A N 1
ATOM 1630 C CA . ALA A 1 217 ? -2.488 -20.597 1.926 1.00 84.31 217 ALA A CA 1
ATOM 1631 C C . ALA A 1 217 ? -1.256 -19.669 1.999 1.00 84.31 217 ALA A C 1
ATOM 1633 O O . ALA A 1 217 ? -1.280 -18.722 2.796 1.00 84.31 217 ALA A O 1
ATOM 1634 N N . PRO A 1 218 ? -0.207 -19.861 1.170 1.00 82.69 218 PRO A N 1
ATOM 1635 C CA . PRO A 1 218 ? 0.933 -18.947 1.132 1.00 82.69 218 PRO A CA 1
ATOM 1636 C C . PRO A 1 218 ? 0.544 -17.517 0.750 1.00 82.69 218 PRO A C 1
ATOM 1638 O O . PRO A 1 218 ? 0.985 -16.566 1.404 1.00 82.69 218 PRO A O 1
ATOM 1641 N N . GLY A 1 219 ? -0.312 -17.349 -0.260 1.00 80.06 219 GLY A N 1
ATOM 1642 C CA . GLY A 1 219 ? -0.765 -16.032 -0.689 1.00 80.06 219 GLY A CA 1
ATOM 1643 C C . GLY A 1 219 ? -1.664 -15.329 0.326 1.00 80.06 219 GLY A C 1
ATOM 1644 O O . GLY A 1 219 ? -1.540 -14.120 0.554 1.00 80.06 219 GLY A O 1
ATOM 1645 N N . HIS A 1 220 ? -2.516 -16.088 1.015 1.00 84.69 220 HIS A N 1
ATOM 1646 C CA . HIS A 1 220 ? -3.312 -15.590 2.128 1.00 84.69 220 HIS A CA 1
ATOM 1647 C C . HIS A 1 220 ? -2.433 -15.119 3.293 1.00 84.69 220 HIS A C 1
ATOM 1649 O O . HIS A 1 220 ? -2.624 -14.003 3.780 1.00 84.69 220 HIS A O 1
ATOM 1655 N N . ALA A 1 221 ? -1.434 -15.912 3.700 1.00 86.56 221 ALA A N 1
ATOM 1656 C CA . ALA A 1 221 ? -0.484 -15.497 4.731 1.00 86.56 221 ALA A CA 1
ATOM 1657 C C . ALA A 1 221 ? 0.286 -14.240 4.324 1.00 86.56 221 ALA A C 1
ATOM 1659 O O . ALA A 1 221 ? 0.364 -13.303 5.115 1.00 86.56 221 ALA A O 1
ATOM 1660 N N . GLN A 1 222 ? 0.813 -14.179 3.096 1.00 83.88 222 GLN A N 1
ATOM 1661 C CA . GLN A 1 222 ? 1.521 -12.995 2.596 1.00 83.88 222 GLN A CA 1
ATOM 1662 C C . GLN A 1 222 ? 0.655 -11.739 2.729 1.00 83.88 222 GLN A C 1
ATOM 1664 O O . GLN A 1 222 ? 1.118 -10.693 3.183 1.00 83.88 222 GLN A O 1
ATOM 1669 N N . SER A 1 223 ? -0.617 -11.853 2.370 1.00 84.19 223 SER A N 1
ATOM 1670 C CA . SER A 1 223 ? -1.550 -10.737 2.405 1.00 84.19 223 SER A CA 1
ATOM 1671 C C . SER A 1 223 ? -1.990 -10.361 3.818 1.00 84.19 223 SER A C 1
ATOM 1673 O O . SER A 1 223 ? -2.150 -9.176 4.102 1.00 84.19 223 SER A O 1
ATOM 1675 N N . ALA A 1 224 ? -2.122 -11.327 4.731 1.00 88.12 224 ALA A N 1
ATOM 1676 C CA . ALA A 1 224 ? -2.329 -11.052 6.151 1.00 88.12 224 ALA A CA 1
ATOM 1677 C C . ALA A 1 224 ? -1.130 -10.287 6.749 1.00 88.12 224 ALA A C 1
ATOM 1679 O O . ALA A 1 224 ? -1.327 -9.312 7.478 1.00 88.12 224 ALA A O 1
ATOM 1680 N N . GLN A 1 225 ? 0.106 -10.660 6.385 1.00 88.50 225 GLN A N 1
ATOM 1681 C CA . GLN A 1 225 ? 1.310 -9.920 6.787 1.00 88.50 225 GLN A CA 1
ATOM 1682 C C . GLN A 1 225 ? 1.347 -8.512 6.177 1.00 88.50 225 GLN A C 1
ATOM 1684 O O . GLN A 1 225 ? 1.632 -7.546 6.886 1.00 88.50 225 GLN A O 1
ATOM 1689 N N . ALA A 1 226 ? 1.014 -8.368 4.891 1.00 86.75 226 ALA A N 1
ATOM 1690 C CA . ALA A 1 226 ? 0.955 -7.070 4.221 1.00 86.75 226 ALA A CA 1
ATOM 1691 C C . ALA A 1 226 ? -0.095 -6.140 4.846 1.00 86.75 226 ALA A C 1
ATOM 1693 O O . ALA A 1 226 ? 0.192 -4.966 5.070 1.00 86.75 226 ALA A O 1
ATOM 1694 N N . LEU A 1 227 ? -1.269 -6.670 5.201 1.00 88.50 227 LEU A N 1
ATOM 1695 C CA . LEU A 1 227 ? -2.324 -5.934 5.896 1.00 88.50 227 LEU A CA 1
ATOM 1696 C C . LEU A 1 227 ? -1.867 -5.450 7.281 1.00 88.50 227 LEU A C 1
ATOM 1698 O O . LEU A 1 227 ? -2.049 -4.281 7.627 1.00 88.50 227 LEU A O 1
ATOM 1702 N N . ALA A 1 228 ? -1.244 -6.331 8.068 1.00 90.75 228 ALA A N 1
ATOM 1703 C CA . ALA A 1 228 ? -0.715 -5.974 9.382 1.00 90.75 228 ALA A CA 1
ATOM 1704 C C . ALA A 1 228 ? 0.411 -4.933 9.286 1.00 90.75 228 ALA A C 1
ATOM 1706 O O . ALA A 1 228 ? 0.440 -3.984 10.071 1.00 90.75 228 ALA A O 1
ATOM 1707 N N . ALA A 1 229 ? 1.307 -5.072 8.305 1.00 90.00 229 ALA A N 1
ATOM 1708 C CA . ALA A 1 229 ? 2.359 -4.098 8.042 1.00 90.00 229 ALA A CA 1
ATOM 1709 C C . ALA A 1 229 ? 1.771 -2.734 7.649 1.00 90.00 229 ALA A C 1
ATOM 1711 O O . ALA A 1 229 ? 2.140 -1.727 8.247 1.00 90.00 229 ALA A O 1
ATOM 1712 N N . ALA A 1 230 ? 0.810 -2.705 6.721 1.00 89.44 230 ALA A N 1
ATOM 1713 C CA . ALA A 1 230 ? 0.134 -1.494 6.261 1.00 89.44 230 ALA A CA 1
ATOM 1714 C C . ALA A 1 230 ? -0.542 -0.729 7.411 1.00 89.44 230 ALA A C 1
ATOM 1716 O O . ALA A 1 230 ? -0.301 0.467 7.578 1.00 89.44 230 ALA A O 1
ATOM 1717 N N . ALA A 1 231 ? -1.312 -1.414 8.263 1.00 91.81 231 ALA A N 1
ATOM 1718 C CA . ALA A 1 231 ? -1.921 -0.770 9.428 1.00 91.81 231 ALA A CA 1
ATOM 1719 C C . ALA A 1 231 ? -0.885 -0.339 10.477 1.00 91.81 231 ALA A C 1
ATOM 1721 O O . ALA A 1 231 ? -1.047 0.704 11.113 1.00 91.81 231 ALA A O 1
ATOM 1722 N N . GLY A 1 232 ? 0.208 -1.092 10.630 1.00 94.62 232 GLY A N 1
ATOM 1723 C CA . GLY A 1 232 ? 1.353 -0.676 11.436 1.00 94.62 232 GLY A CA 1
ATOM 1724 C C . GLY A 1 232 ? 1.968 0.636 10.941 1.00 94.62 232 GLY A C 1
ATOM 1725 O O . GLY A 1 232 ? 2.206 1.538 11.744 1.00 94.62 232 GLY A O 1
ATOM 1726 N N . GLU A 1 233 ? 2.173 0.776 9.629 1.00 95.06 233 GLU A N 1
ATOM 1727 C CA . GLU A 1 233 ? 2.661 2.015 9.014 1.00 95.06 233 GLU A CA 1
ATOM 1728 C C . GLU A 1 233 ? 1.661 3.171 9.165 1.00 95.06 233 GLU A C 1
ATOM 1730 O O . GLU A 1 233 ? 2.067 4.274 9.536 1.00 95.06 233 GLU A O 1
ATOM 1735 N N . ALA A 1 234 ? 0.357 2.928 8.975 1.00 93.88 234 ALA A N 1
ATOM 1736 C CA . ALA A 1 234 ? -0.688 3.928 9.225 1.00 93.88 234 ALA A CA 1
ATOM 1737 C C . ALA A 1 234 ? -0.659 4.431 10.677 1.00 93.88 234 ALA A C 1
ATOM 1739 O O . ALA A 1 234 ? -0.660 5.637 10.924 1.00 93.88 234 ALA A O 1
ATOM 1740 N N . SER A 1 235 ? -0.594 3.517 11.649 1.00 96.31 235 SER A N 1
ATOM 1741 C CA . SER A 1 235 ? -0.540 3.864 13.072 1.00 96.31 235 SER A CA 1
ATOM 1742 C C . SER A 1 235 ? 0.706 4.688 13.414 1.00 96.31 235 SER A C 1
ATOM 1744 O O . SER A 1 235 ? 0.601 5.713 14.094 1.00 96.31 235 SER A O 1
ATOM 1746 N N . ARG A 1 236 ? 1.884 4.293 12.902 1.00 96.88 236 ARG A N 1
ATOM 1747 C CA . ARG A 1 236 ? 3.128 5.059 13.086 1.00 96.88 236 ARG A CA 1
ATOM 1748 C C . ARG A 1 236 ? 3.035 6.448 12.470 1.00 96.88 236 ARG A C 1
ATOM 1750 O O . ARG A 1 236 ? 3.475 7.406 13.101 1.00 96.88 236 ARG A O 1
ATOM 1757 N N . PHE A 1 237 ? 2.451 6.564 11.278 1.00 96.62 237 PHE A N 1
ATOM 1758 C CA . PHE A 1 237 ? 2.248 7.849 10.620 1.00 96.62 237 PHE A CA 1
ATOM 1759 C C . PHE A 1 237 ? 1.381 8.783 11.473 1.00 96.62 237 PHE A C 1
ATOM 1761 O O . PHE A 1 237 ? 1.819 9.885 11.800 1.00 96.62 237 PHE A O 1
ATOM 1768 N N . TRP A 1 238 ? 0.195 8.333 11.904 1.00 96.31 238 TRP A N 1
ATOM 1769 C CA . TRP A 1 238 ? -0.715 9.158 12.707 1.00 96.31 238 TRP A CA 1
ATOM 1770 C C . TRP A 1 238 ? -0.104 9.591 14.036 1.00 96.31 238 TRP A C 1
ATOM 1772 O O . TRP A 1 238 ? -0.214 10.759 14.416 1.00 96.31 238 TRP A O 1
ATOM 1782 N N . ARG A 1 239 ? 0.595 8.675 14.714 1.00 96.94 239 ARG A N 1
ATOM 1783 C CA . ARG A 1 239 ? 1.347 8.996 15.930 1.00 96.94 239 ARG A CA 1
ATOM 1784 C C . ARG A 1 239 ? 2.413 10.058 15.660 1.00 96.94 239 ARG A C 1
ATOM 1786 O O . ARG A 1 239 ? 2.458 11.058 16.370 1.00 96.94 239 ARG A O 1
ATOM 1793 N N . GLY A 1 240 ? 3.206 9.884 14.603 1.00 96.38 240 GLY A N 1
ATOM 1794 C CA . GLY A 1 240 ? 4.233 10.846 14.206 1.00 96.38 240 GLY A CA 1
ATOM 1795 C C . GLY A 1 240 ? 3.663 12.224 13.852 1.00 96.38 240 GLY A C 1
ATOM 1796 O O . GLY A 1 240 ? 4.278 13.241 14.165 1.00 96.38 240 GLY A O 1
ATOM 1797 N N . CYS A 1 241 ? 2.469 12.294 13.255 1.00 95.75 241 CYS A N 1
ATOM 1798 C CA . CYS A 1 241 ? 1.777 13.564 13.024 1.00 95.75 241 CYS A CA 1
ATOM 1799 C C . CYS A 1 241 ? 1.384 14.258 14.335 1.00 95.75 241 CYS A C 1
ATOM 1801 O O . CYS A 1 241 ? 1.599 15.464 14.468 1.00 95.75 241 CYS A O 1
ATOM 1803 N N . ALA A 1 242 ? 0.837 13.513 15.299 1.00 95.25 242 ALA A N 1
ATOM 1804 C CA . ALA A 1 242 ? 0.460 14.058 16.602 1.00 95.25 242 ALA A CA 1
ATOM 1805 C C . ALA A 1 242 ? 1.685 14.562 17.385 1.00 95.25 242 ALA A C 1
ATOM 1807 O O . ALA A 1 242 ? 1.680 15.691 17.873 1.00 95.25 242 ALA A O 1
ATOM 1808 N N . GLU A 1 243 ? 2.761 13.771 17.431 1.00 94.44 243 GLU A N 1
ATOM 1809 C CA . GLU A 1 243 ? 4.049 14.156 18.029 1.00 94.44 243 GLU A CA 1
ATOM 1810 C C . GLU A 1 243 ? 4.671 15.371 17.321 1.00 94.44 243 GLU A C 1
ATOM 1812 O O . GLU A 1 243 ? 5.277 16.230 17.957 1.00 94.44 243 GLU A O 1
ATOM 1817 N N . GLY A 1 244 ? 4.462 15.482 16.006 1.00 92.44 244 GLY A N 1
ATOM 1818 C CA . GLY A 1 244 ? 4.868 16.617 15.177 1.00 92.44 244 GLY A CA 1
ATOM 1819 C C . GLY A 1 244 ? 3.984 17.866 15.298 1.00 92.44 244 GLY A C 1
ATOM 1820 O O . GLY A 1 244 ? 4.177 18.808 14.530 1.00 92.44 244 GLY A O 1
ATOM 1821 N N . GLY A 1 245 ? 3.015 17.893 16.220 1.00 92.69 245 GLY A N 1
ATOM 1822 C CA . GLY A 1 245 ? 2.189 19.070 16.515 1.00 92.69 245 GLY A CA 1
ATOM 1823 C C . GLY A 1 245 ? 0.905 19.204 15.689 1.00 92.69 245 GLY A C 1
ATOM 1824 O O . GLY A 1 245 ? 0.230 20.231 15.771 1.00 92.69 245 GLY A O 1
ATOM 1825 N N . VAL A 1 246 ? 0.519 18.186 14.915 1.00 94.44 246 VAL A N 1
ATOM 1826 C CA . VAL A 1 246 ? -0.738 18.183 14.149 1.00 94.44 246 VAL A CA 1
ATOM 1827 C C . VAL A 1 246 ? -1.895 17.733 15.051 1.00 94.44 246 VAL A C 1
ATOM 1829 O O . VAL A 1 246 ? -2.424 16.636 14.917 1.00 94.44 246 VAL A O 1
ATOM 1832 N N . ALA A 1 247 ? -2.288 18.578 16.008 1.00 91.88 247 ALA A N 1
ATOM 1833 C CA . ALA A 1 247 ? -3.215 18.207 17.087 1.00 91.88 247 ALA A CA 1
ATOM 1834 C C . ALA A 1 247 ? -4.584 17.683 16.610 1.00 91.88 247 ALA A C 1
ATOM 1836 O O . ALA A 1 247 ? -5.199 16.857 17.282 1.00 91.88 247 ALA A O 1
ATOM 1837 N N . TRP A 1 248 ? -5.059 18.125 15.442 1.00 93.81 248 TRP A N 1
ATOM 1838 C CA . TRP A 1 248 ? -6.359 17.715 14.911 1.00 93.81 248 TRP A CA 1
ATOM 1839 C C . TRP A 1 248 ? -6.417 16.239 14.490 1.00 93.81 248 TRP A C 1
ATOM 1841 O O . TRP A 1 248 ? -7.516 15.722 14.331 1.00 93.81 248 TRP A O 1
ATOM 1851 N N . VAL A 1 249 ? -5.281 15.537 14.359 1.00 94.56 249 VAL A N 1
ATOM 1852 C CA . VAL A 1 249 ? -5.265 14.083 14.093 1.00 94.56 249 VAL A CA 1
ATOM 1853 C C . VAL A 1 249 ? -5.513 13.243 15.347 1.00 94.56 249 VAL A C 1
ATOM 1855 O O . VAL A 1 249 ? -5.709 12.038 15.233 1.00 94.56 249 VAL A O 1
ATOM 1858 N N . ALA A 1 250 ? -5.515 13.838 16.547 1.00 94.50 250 ALA A N 1
ATOM 1859 C CA . ALA A 1 250 ? -5.652 13.101 17.805 1.00 94.50 250 ALA A CA 1
ATOM 1860 C C . ALA A 1 250 ? -6.818 12.083 17.835 1.00 94.50 250 ALA A C 1
ATOM 1862 O O . ALA A 1 250 ? -6.591 10.973 18.322 1.00 94.50 250 ALA A O 1
ATOM 1863 N N . PRO A 1 251 ? -8.013 12.370 17.269 1.00 94.50 251 PRO A N 1
ATOM 1864 C CA . PRO A 1 251 ? -9.125 11.418 17.257 1.00 94.50 251 PRO A CA 1
ATOM 1865 C C . PRO A 1 251 ? -8.858 10.104 16.506 1.00 94.50 251 PRO A C 1
ATOM 1867 O O . PRO A 1 251 ? -9.529 9.119 16.793 1.00 94.50 251 PRO A O 1
ATOM 1870 N N . VAL A 1 252 ? -7.906 10.060 15.562 1.00 93.94 252 VAL A N 1
ATOM 1871 C CA . VAL A 1 252 ? -7.586 8.836 14.795 1.00 93.94 252 VAL A CA 1
ATOM 1872 C C . VAL A 1 252 ? -6.389 8.058 15.338 1.00 93.94 252 VAL A C 1
ATOM 1874 O O . VAL A 1 252 ? -6.206 6.902 14.966 1.00 93.94 252 VAL A O 1
ATOM 1877 N N . VAL A 1 253 ? -5.572 8.649 16.217 1.00 95.81 253 VAL A N 1
ATOM 1878 C CA . VAL A 1 253 ? -4.296 8.047 16.655 1.00 95.81 253 VAL A CA 1
ATOM 1879 C C . VAL A 1 253 ? -4.510 6.725 17.393 1.00 95.81 253 VAL A C 1
ATOM 1881 O O . VAL A 1 253 ? -3.902 5.715 17.035 1.00 95.81 253 VAL A O 1
ATOM 1884 N N . GLU A 1 254 ? -5.366 6.725 18.417 1.00 96.69 254 GLU A N 1
ATOM 1885 C CA . GLU A 1 254 ? -5.624 5.534 19.233 1.00 96.69 254 GLU A CA 1
ATOM 1886 C C . GLU A 1 254 ? -6.418 4.464 18.458 1.00 96.69 254 GLU A C 1
ATOM 1888 O O . GLU A 1 254 ? -5.948 3.324 18.405 1.00 96.69 254 GLU A O 1
ATOM 1893 N N . PRO A 1 255 ? -7.522 4.791 17.752 1.00 94.94 255 PRO A N 1
ATOM 1894 C CA . PRO A 1 255 ? -8.206 3.817 16.899 1.00 94.94 255 PRO A CA 1
ATOM 1895 C C . PRO A 1 255 ? -7.285 3.172 15.850 1.00 94.94 255 PRO A C 1
ATOM 1897 O O . PRO A 1 255 ? -7.320 1.957 15.652 1.00 94.94 255 PRO A O 1
ATOM 1900 N N . ALA A 1 256 ? -6.380 3.938 15.226 1.00 94.12 256 ALA A N 1
ATOM 1901 C CA . ALA A 1 256 ? -5.417 3.381 14.273 1.00 94.12 256 ALA A CA 1
ATOM 1902 C C . ALA A 1 256 ? -4.422 2.409 14.934 1.00 94.12 256 ALA A C 1
ATOM 1904 O O . ALA A 1 256 ? -4.048 1.402 14.330 1.00 94.12 256 ALA A O 1
ATOM 1905 N N . ALA A 1 257 ? -3.995 2.676 16.174 1.00 96.56 257 ALA A N 1
ATOM 1906 C CA . ALA A 1 257 ? -3.146 1.757 16.934 1.00 96.56 257 ALA A CA 1
ATOM 1907 C C . ALA A 1 257 ? -3.877 0.454 17.295 1.00 96.56 257 ALA A C 1
ATOM 1909 O O . ALA A 1 257 ? -3.302 -0.633 17.179 1.00 96.56 257 ALA A O 1
ATOM 1910 N N . GLN A 1 258 ? -5.154 0.545 17.667 1.00 96.00 258 GLN A N 1
ATOM 1911 C CA . GLN A 1 258 ? -5.993 -0.622 17.940 1.00 96.00 258 GLN A CA 1
ATOM 1912 C C . GLN A 1 258 ? -6.224 -1.463 16.682 1.00 96.00 258 GLN A C 1
ATOM 1914 O O . GLN A 1 258 ? -6.137 -2.692 16.745 1.00 96.00 258 GLN A O 1
ATOM 1919 N N . LEU A 1 259 ? -6.430 -0.820 15.529 1.00 93.25 259 LEU A N 1
ATOM 1920 C CA . LEU A 1 259 ? -6.574 -1.508 14.248 1.00 93.25 259 LEU A CA 1
ATOM 1921 C C . LEU A 1 259 ? -5.289 -2.250 13.860 1.00 93.25 259 LEU A C 1
ATOM 1923 O O . LEU A 1 259 ? -5.340 -3.423 13.488 1.00 93.25 259 LEU A O 1
ATOM 1927 N N . ALA A 1 260 ? -4.128 -1.606 14.017 1.00 94.75 260 ALA A N 1
ATOM 1928 C CA . ALA A 1 260 ? -2.832 -2.239 13.779 1.00 94.75 260 ALA A CA 1
ATOM 1929 C C . ALA A 1 260 ? -2.624 -3.478 14.667 1.00 94.75 260 ALA A C 1
ATOM 1931 O O . ALA A 1 260 ? -2.165 -4.519 14.193 1.00 94.75 260 ALA A O 1
ATOM 1932 N N . LEU A 1 261 ? -3.017 -3.403 15.943 1.00 95.25 261 LEU A N 1
ATOM 1933 C CA . LEU A 1 261 ? -2.970 -4.545 16.855 1.00 95.25 261 LEU A CA 1
ATOM 1934 C C . LEU A 1 261 ? -3.938 -5.661 16.433 1.00 95.25 261 LEU A C 1
ATOM 1936 O O . LEU A 1 261 ? -3.575 -6.838 16.482 1.00 95.25 261 LEU A O 1
ATOM 1940 N N . ALA A 1 262 ? -5.154 -5.314 16.008 1.00 93.25 262 ALA A N 1
ATOM 1941 C CA . ALA A 1 262 ? -6.148 -6.279 15.549 1.00 93.25 262 ALA A CA 1
ATOM 1942 C C . ALA A 1 262 ? -5.662 -7.044 14.306 1.00 93.25 262 ALA A C 1
ATOM 1944 O O . ALA A 1 262 ? -5.710 -8.277 14.286 1.00 93.25 262 ALA A O 1
ATOM 1945 N N . TYR A 1 263 ? -5.107 -6.345 13.313 1.00 92.94 263 TYR A N 1
ATOM 1946 C CA . TYR A 1 263 ? -4.527 -6.987 12.132 1.00 92.94 263 TYR A CA 1
ATOM 1947 C C . TYR A 1 263 ? -3.248 -7.762 12.436 1.00 92.94 263 TYR A C 1
ATOM 1949 O O . TYR A 1 263 ? -3.043 -8.824 11.858 1.00 92.94 263 TYR A O 1
ATOM 1957 N N . SER A 1 264 ? -2.422 -7.309 13.382 1.00 93.69 264 SER A N 1
ATOM 1958 C CA . SER A 1 264 ? -1.274 -8.096 13.845 1.00 93.69 264 SER A CA 1
ATOM 1959 C C . SER A 1 264 ? -1.718 -9.436 14.443 1.00 93.69 264 SER A C 1
ATOM 1961 O O . SER A 1 264 ? -1.178 -10.477 14.076 1.00 93.69 264 SER A O 1
ATOM 1963 N N . ARG A 1 265 ? -2.760 -9.447 15.287 1.00 92.25 265 ARG A N 1
ATOM 1964 C CA . ARG A 1 265 ? -3.341 -10.689 15.830 1.00 92.25 265 ARG A CA 1
ATOM 1965 C C . ARG A 1 265 ? -3.897 -11.585 14.727 1.00 92.25 265 ARG A C 1
ATOM 1967 O O . ARG A 1 265 ? -3.639 -12.785 14.738 1.00 92.25 265 ARG A O 1
ATOM 1974 N N . PHE A 1 266 ? -4.608 -11.016 13.757 1.00 91.50 266 PHE A N 1
ATOM 1975 C CA . PHE A 1 266 ? -5.067 -11.762 12.587 1.00 91.50 266 PHE A CA 1
ATOM 1976 C C . PHE A 1 266 ? -3.894 -12.405 11.830 1.00 91.50 266 PHE A C 1
ATOM 1978 O O . PHE A 1 266 ? -3.907 -13.609 11.595 1.00 91.50 266 PHE A O 1
ATOM 1985 N N . ALA A 1 267 ? -2.837 -11.646 11.540 1.00 91.06 267 ALA A N 1
ATOM 1986 C CA . ALA A 1 267 ? -1.654 -12.140 10.842 1.00 91.06 267 ALA A CA 1
ATOM 1987 C C . ALA A 1 267 ? -0.921 -13.264 11.597 1.00 91.06 267 ALA A C 1
ATOM 1989 O O . ALA A 1 267 ? -0.327 -14.131 10.961 1.00 91.06 267 ALA A O 1
ATOM 1990 N N . THR A 1 268 ? -0.987 -13.311 12.934 1.00 91.25 268 THR A N 1
ATOM 1991 C CA . THR A 1 268 ? -0.405 -14.431 13.703 1.00 91.25 268 THR A CA 1
ATOM 1992 C C . THR A 1 268 ? -1.145 -15.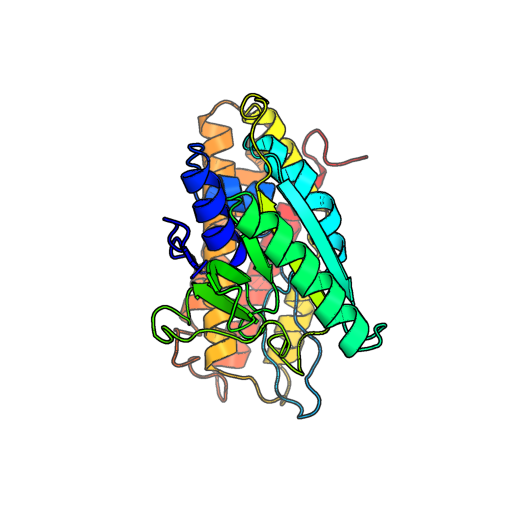759 13.530 1.00 91.25 268 THR A C 1
ATOM 1994 O O . THR A 1 268 ? -0.551 -16.807 13.768 1.00 91.25 268 THR A O 1
ATOM 1997 N N . LEU A 1 269 ? -2.408 -15.740 13.088 1.00 90.81 269 LEU A N 1
ATOM 1998 C CA . LEU A 1 269 ? -3.157 -16.961 12.766 1.00 90.81 269 LEU A CA 1
ATOM 1999 C C . LEU A 1 269 ? -2.694 -17.588 11.441 1.00 90.81 269 LEU A C 1
ATOM 2001 O O . LEU A 1 269 ? -2.848 -18.793 11.251 1.00 90.81 269 LEU A O 1
ATOM 2005 N N . PHE A 1 270 ? -2.102 -16.779 10.556 1.00 90.19 270 PHE A N 1
ATOM 2006 C CA . PHE A 1 270 ? -1.698 -17.162 9.203 1.00 90.19 270 PHE A CA 1
ATOM 2007 C C . PHE A 1 270 ? -0.213 -16.815 8.969 1.00 90.19 270 PHE A C 1
ATOM 2009 O O . PHE A 1 270 ? 0.111 -15.856 8.258 1.00 90.19 270 PHE A O 1
ATOM 2016 N N . PRO A 1 271 ? 0.726 -17.548 9.603 1.00 87.38 271 PRO A N 1
ATOM 2017 C CA . PRO A 1 271 ? 2.152 -17.263 9.486 1.00 87.38 271 PRO A CA 1
ATOM 2018 C C . PRO A 1 271 ? 2.665 -17.546 8.068 1.00 87.38 271 PRO A C 1
ATOM 2020 O O . PRO A 1 271 ? 2.391 -18.594 7.482 1.00 87.38 271 PRO A O 1
ATOM 2023 N N . TYR A 1 272 ? 3.457 -16.626 7.519 1.00 83.12 272 TYR A N 1
ATOM 2024 C CA . TYR A 1 272 ? 4.102 -16.805 6.216 1.00 83.12 272 TYR A CA 1
ATOM 2025 C C . TYR A 1 272 ? 5.351 -17.706 6.324 1.00 83.12 272 TYR A C 1
ATOM 2027 O O . TYR A 1 272 ? 6.106 -17.557 7.287 1.00 83.12 272 TYR A O 1
ATOM 2035 N N . PRO A 1 273 ? 5.620 -18.608 5.354 1.00 81.50 273 PRO A N 1
ATOM 2036 C CA . PRO A 1 273 ? 4.833 -18.902 4.146 1.00 81.50 273 PRO A CA 1
ATOM 2037 C C . PRO A 1 273 ? 3.781 -20.004 4.339 1.00 81.50 273 PRO A C 1
ATOM 2039 O O . PRO A 1 273 ? 3.066 -20.334 3.401 1.00 81.50 273 PRO A O 1
ATOM 2042 N N . ALA A 1 274 ? 3.707 -20.603 5.529 1.00 80.38 274 ALA A N 1
ATOM 2043 C CA . ALA A 1 274 ? 2.938 -21.821 5.770 1.00 80.38 274 ALA A CA 1
ATOM 2044 C C . ALA A 1 274 ? 1.417 -21.640 5.654 1.00 80.38 274 ALA A C 1
ATOM 2046 O O . ALA A 1 274 ? 0.707 -22.626 5.493 1.00 80.38 274 ALA A O 1
ATOM 2047 N N . GLY A 1 275 ? 0.897 -20.417 5.776 1.00 76.50 275 GLY A N 1
ATOM 2048 C CA . GLY A 1 275 ? -0.539 -20.168 5.678 1.00 76.50 275 GLY A CA 1
ATOM 2049 C C . GLY A 1 275 ? -1.302 -20.442 6.968 1.00 76.50 275 GLY A C 1
ATOM 2050 O O . GLY A 1 275 ? -2.333 -19.829 7.170 1.00 76.50 275 GLY A O 1
ATOM 2051 N N . GLY A 1 276 ? -0.800 -21.288 7.871 1.00 77.12 276 GLY A N 1
ATOM 2052 C CA . GLY A 1 276 ? -1.547 -21.728 9.057 1.00 77.12 276 GLY A CA 1
ATOM 2053 C C . GLY A 1 276 ? -2.628 -22.762 8.719 1.00 77.12 276 GLY A C 1
ATOM 2054 O O . GLY A 1 276 ? -2.654 -23.315 7.621 1.00 77.12 276 GLY A O 1
ATOM 2055 N N . ASP A 1 277 ? -3.527 -23.046 9.668 1.00 74.81 277 ASP A N 1
ATOM 2056 C CA . ASP A 1 277 ? -4.631 -23.999 9.468 1.00 74.81 277 ASP A CA 1
ATOM 2057 C C . ASP A 1 277 ? -5.800 -23.361 8.693 1.00 74.81 277 ASP A C 1
ATOM 2059 O O . ASP A 1 277 ? -6.876 -23.092 9.233 1.00 74.81 277 ASP A O 1
ATOM 2063 N N . VAL A 1 278 ? -5.581 -23.092 7.403 1.00 64.69 278 VAL A N 1
ATOM 2064 C CA . VAL A 1 278 ? -6.607 -22.565 6.486 1.00 64.69 278 VAL A CA 1
ATOM 2065 C C . VAL A 1 278 ? -7.596 -23.629 6.008 1.00 64.69 278 VAL A C 1
ATOM 2067 O O . VAL A 1 278 ? -8.453 -23.305 5.196 1.00 64.69 278 VAL A O 1
ATOM 2070 N N . LEU A 1 279 ? -7.504 -24.882 6.461 1.00 61.38 279 LEU A N 1
ATOM 2071 C CA . LEU A 1 279 ? -8.424 -25.966 6.077 1.00 61.38 279 LEU A CA 1
ATOM 2072 C C . LEU A 1 279 ? -9.270 -26.479 7.258 1.00 61.38 279 LEU A C 1
ATOM 2074 O O . LEU A 1 279 ? -10.247 -27.190 7.037 1.00 61.38 279 LEU A O 1
ATOM 2078 N N . GLY A 1 280 ? -8.932 -26.095 8.492 1.00 68.31 280 GLY A N 1
ATOM 2079 C CA . GLY A 1 280 ? -9.636 -26.459 9.719 1.00 68.31 280 GLY A CA 1
ATOM 2080 C C . GLY A 1 280 ? -10.106 -25.251 10.538 1.00 68.31 280 GLY A C 1
ATOM 2081 O O . GLY A 1 280 ? -10.791 -24.353 10.043 1.00 68.31 280 GLY A O 1
ATOM 2082 N N . GLY A 1 281 ? -9.776 -25.228 11.832 1.00 77.50 281 GLY A N 1
ATOM 2083 C CA . GLY A 1 281 ? -10.301 -24.247 12.795 1.00 77.50 281 GLY A CA 1
ATOM 2084 C C . GLY A 1 281 ? -9.783 -22.816 12.598 1.00 77.50 281 GLY A C 1
ATOM 2085 O O . GLY A 1 281 ? -10.368 -21.867 13.133 1.00 77.50 281 GLY A O 1
ATOM 2086 N N . GLY A 1 282 ? -8.707 -22.644 11.822 1.00 82.88 282 GLY A N 1
ATOM 2087 C CA . GLY A 1 282 ? -8.094 -21.343 11.553 1.00 82.88 282 GLY A CA 1
ATOM 2088 C C . GLY A 1 282 ? -8.972 -20.409 10.718 1.00 82.88 282 GLY A C 1
ATOM 2089 O O . GLY A 1 282 ? -8.971 -19.207 10.978 1.00 82.88 282 GLY A O 1
ATOM 2090 N N . ARG A 1 283 ? -9.801 -20.936 9.803 1.00 88.00 283 ARG A N 1
ATOM 2091 C CA . ARG A 1 283 ? -10.761 -20.142 9.006 1.00 88.00 283 ARG A CA 1
ATOM 2092 C C . ARG A 1 283 ? -11.719 -19.337 9.881 1.00 88.00 283 ARG A C 1
ATOM 2094 O O . ARG A 1 283 ? -11.836 -18.118 9.762 1.00 88.00 283 ARG A O 1
ATOM 2101 N N . GLU A 1 284 ? -12.367 -20.027 10.808 1.00 89.81 284 GLU A N 1
ATOM 2102 C CA . GLU A 1 284 ? -13.378 -19.447 11.686 1.00 89.81 284 GLU A CA 1
ATOM 2103 C C . GLU A 1 284 ? -12.741 -18.544 12.765 1.00 89.81 284 GLU A C 1
ATOM 2105 O O . GLU A 1 284 ? -13.277 -17.485 13.099 1.00 89.81 284 GLU A O 1
ATOM 2110 N N . ALA A 1 285 ? -11.545 -18.888 13.261 1.00 90.38 285 ALA A N 1
ATOM 2111 C CA . ALA A 1 285 ? -10.763 -17.989 14.113 1.00 90.38 285 ALA A CA 1
ATOM 2112 C C . ALA A 1 285 ? -10.364 -16.693 13.379 1.00 90.38 285 ALA A C 1
ATOM 2114 O O . ALA A 1 285 ? -10.511 -15.604 13.938 1.00 90.38 285 ALA A O 1
ATOM 2115 N N . GLY A 1 286 ? -9.928 -16.801 12.121 1.00 90.88 286 GLY A N 1
ATOM 2116 C CA . GLY A 1 286 ? -9.602 -15.666 11.260 1.00 90.88 286 GLY A CA 1
ATOM 2117 C C . GLY A 1 286 ? -10.807 -14.773 10.992 1.00 90.88 286 GLY A C 1
ATOM 2118 O O . GLY A 1 286 ? -10.720 -13.561 11.176 1.00 90.88 286 GLY A O 1
ATOM 2119 N N . ALA A 1 287 ? -11.959 -15.359 10.653 1.00 91.25 287 ALA A N 1
ATOM 2120 C CA . ALA A 1 287 ? -13.191 -14.607 10.425 1.00 91.25 287 ALA A CA 1
ATOM 2121 C C . ALA A 1 287 ? -13.627 -13.817 11.673 1.00 91.25 287 ALA A C 1
ATOM 2123 O O . ALA A 1 287 ? -14.036 -12.662 11.563 1.00 91.25 287 ALA A O 1
ATOM 2124 N N . ARG A 1 288 ? -13.496 -14.393 12.876 1.00 91.00 288 ARG A N 1
ATOM 2125 C CA . ARG A 1 288 ? -13.758 -13.670 14.134 1.00 91.00 288 ARG A CA 1
ATOM 2126 C C . ARG A 1 288 ? -12.753 -12.551 14.401 1.00 91.00 288 ARG A C 1
ATOM 2128 O O . ARG A 1 288 ? -13.152 -11.480 14.857 1.00 91.00 288 ARG A O 1
ATOM 2135 N N . ALA A 1 289 ? -11.472 -12.778 14.116 1.00 91.50 289 ALA A N 1
ATOM 2136 C CA . ALA A 1 289 ? -10.448 -11.748 14.257 1.00 91.50 289 ALA A CA 1
ATOM 2137 C C . ALA A 1 289 ? -10.715 -10.557 13.317 1.00 91.50 289 ALA A C 1
ATOM 2139 O O . ALA A 1 289 ? -10.660 -9.411 13.762 1.00 91.50 289 ALA A O 1
ATOM 2140 N N . LEU A 1 290 ? -11.099 -10.817 12.060 1.00 91.25 290 LEU A N 1
ATOM 2141 C CA . LEU A 1 290 ? -11.490 -9.770 11.111 1.00 91.25 290 LEU A CA 1
ATOM 2142 C C . LEU A 1 290 ? -12.785 -9.056 11.511 1.00 91.25 290 LEU A C 1
ATOM 2144 O O . LEU A 1 290 ? -12.872 -7.846 11.339 1.00 91.25 290 LEU A O 1
ATOM 2148 N N . ALA A 1 291 ? -13.765 -9.757 12.089 1.00 90.94 291 ALA A N 1
ATOM 2149 C CA . ALA A 1 291 ? -14.991 -9.124 12.584 1.00 90.94 291 ALA A CA 1
ATOM 2150 C C . ALA A 1 291 ? -14.696 -8.092 13.685 1.00 90.94 291 ALA A C 1
ATOM 2152 O O . ALA A 1 291 ? -15.246 -6.994 13.669 1.00 90.94 291 ALA A O 1
ATOM 2153 N N . SER A 1 292 ? -13.789 -8.429 14.609 1.00 87.88 292 SER A N 1
ATOM 2154 C CA . SER A 1 292 ? -13.318 -7.505 15.648 1.00 87.88 292 SER A CA 1
ATOM 2155 C C . SER A 1 292 ? -12.571 -6.309 15.046 1.00 87.88 292 SER A C 1
ATOM 2157 O O . SER A 1 292 ? -12.839 -5.164 15.404 1.00 87.88 292 SER A O 1
ATOM 2159 N N . ALA A 1 293 ? -11.697 -6.559 14.065 1.00 89.38 293 ALA A N 1
ATOM 2160 C CA . ALA A 1 293 ? -10.981 -5.499 13.362 1.00 89.38 293 ALA A CA 1
ATOM 2161 C C . ALA A 1 293 ? -11.916 -4.572 12.565 1.00 89.38 293 ALA A C 1
ATOM 2163 O O . ALA A 1 293 ? -11.668 -3.373 12.513 1.00 89.38 293 ALA A O 1
ATOM 2164 N N . GLY A 1 294 ? -13.004 -5.101 11.995 1.00 87.06 294 GLY A N 1
ATOM 2165 C CA . GLY A 1 294 ? -13.988 -4.328 11.233 1.00 87.06 294 GLY A CA 1
ATOM 2166 C C . GLY A 1 294 ? -14.685 -3.246 12.055 1.00 87.06 294 GLY A C 1
ATOM 2167 O O . GLY A 1 294 ? -14.881 -2.147 11.553 1.00 87.06 294 GLY A O 1
ATOM 2168 N N . GLY A 1 295 ? -14.982 -3.504 13.334 1.00 86.56 295 GLY A N 1
ATOM 2169 C CA . GLY A 1 295 ? -15.525 -2.469 14.223 1.00 86.56 295 GLY A CA 1
ATOM 2170 C C . GLY A 1 295 ? -14.566 -1.285 14.394 1.00 86.56 295 GLY A C 1
ATOM 2171 O O . GLY A 1 295 ? -14.979 -0.132 14.311 1.00 86.56 295 GLY A O 1
ATOM 2172 N N . VAL A 1 296 ? -13.272 -1.574 14.556 1.00 89.81 296 VAL A N 1
ATOM 2173 C CA . VAL A 1 296 ? -12.230 -0.547 14.703 1.00 89.81 296 VAL A CA 1
ATOM 2174 C C . VAL A 1 296 ? -11.938 0.154 13.371 1.00 89.81 296 VAL A C 1
ATOM 2176 O O . VAL A 1 296 ? -11.710 1.359 13.346 1.00 89.81 296 VAL A O 1
ATOM 2179 N N . ALA A 1 297 ? -11.964 -0.572 12.249 1.00 87.31 297 ALA A N 1
ATOM 2180 C CA . ALA A 1 297 ? -11.772 -0.002 10.916 1.00 87.31 297 ALA A CA 1
ATOM 2181 C C . ALA A 1 297 ? -12.871 1.014 10.567 1.00 87.31 297 ALA A C 1
ATOM 2183 O O . ALA A 1 297 ? -12.555 2.098 10.071 1.00 87.31 297 ALA A O 1
ATOM 2184 N N . GLY A 1 298 ? -14.128 0.696 10.895 1.00 86.19 298 GLY A N 1
ATOM 2185 C CA . GLY A 1 298 ? -15.259 1.609 10.758 1.00 86.19 298 GLY A CA 1
ATOM 2186 C C . GLY A 1 298 ? -15.071 2.881 11.584 1.00 86.19 298 GLY A C 1
ATOM 2187 O O . GLY A 1 298 ? -15.182 3.979 11.041 1.00 86.19 298 GLY A O 1
ATOM 2188 N N . GLU A 1 299 ? -14.674 2.748 12.855 1.00 89.50 299 GLU A N 1
ATOM 2189 C CA . GLU A 1 299 ? -14.359 3.901 13.709 1.00 89.50 299 GLU A CA 1
ATOM 2190 C C . GLU A 1 299 ? -13.234 4.759 13.110 1.00 89.50 299 GLU A C 1
ATOM 2192 O O . GLU A 1 299 ? -13.386 5.971 12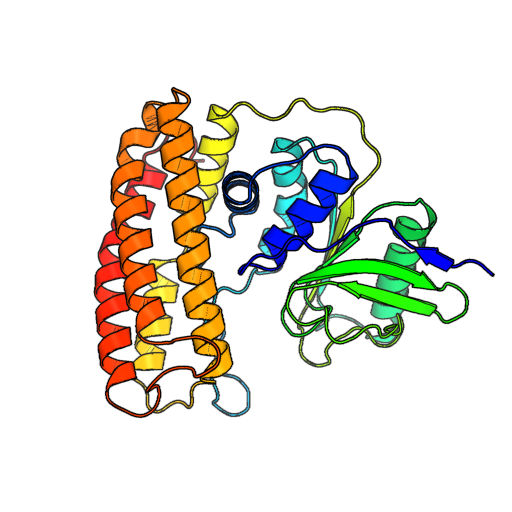.981 1.00 89.50 299 GLU A O 1
ATOM 2197 N N . VAL A 1 300 ? -12.121 4.155 12.679 1.00 88.56 300 VAL A N 1
ATOM 2198 C CA . VAL A 1 300 ? -11.008 4.882 12.041 1.00 88.56 300 VAL A CA 1
ATOM 2199 C C . VAL A 1 300 ? -11.488 5.660 10.812 1.00 88.56 300 VAL A C 1
ATOM 2201 O O . VAL A 1 300 ? -11.141 6.832 10.661 1.00 88.56 300 VAL A O 1
ATOM 2204 N N . ALA A 1 301 ? -12.300 5.043 9.950 1.00 86.25 301 ALA A N 1
ATOM 2205 C CA . ALA A 1 301 ? -12.826 5.686 8.750 1.00 86.25 301 ALA A CA 1
ATOM 2206 C C . ALA A 1 301 ? -13.806 6.827 9.075 1.00 86.25 301 ALA A C 1
ATOM 2208 O O . ALA A 1 301 ? -13.755 7.879 8.437 1.00 86.25 301 ALA A O 1
ATOM 2209 N N . GLU A 1 302 ? -14.678 6.655 10.070 1.00 88.75 302 GLU A N 1
ATOM 2210 C CA . GLU A 1 302 ? -15.573 7.711 10.556 1.00 88.75 302 GLU A CA 1
ATOM 2211 C C . GLU A 1 302 ? -14.783 8.904 11.093 1.00 88.75 302 GLU A C 1
ATOM 2213 O O . GLU A 1 302 ? -14.965 10.026 10.620 1.00 88.75 302 GLU A O 1
ATOM 2218 N N . ARG A 1 303 ? -13.823 8.655 11.989 1.00 89.75 303 ARG A N 1
ATOM 2219 C CA . ARG A 1 303 ? -12.944 9.696 12.535 1.00 89.75 303 ARG A CA 1
ATOM 2220 C C . ARG A 1 303 ? -12.129 10.387 11.449 1.00 89.75 303 ARG A C 1
ATOM 2222 O O . ARG A 1 303 ? -11.967 11.600 11.504 1.00 89.75 303 ARG A O 1
ATOM 2229 N N . ALA A 1 304 ? -11.652 9.648 10.446 1.00 87.06 304 ALA A N 1
ATOM 2230 C CA . ALA A 1 304 ? -10.918 10.212 9.317 1.00 87.06 304 ALA A CA 1
ATOM 2231 C C . ALA A 1 304 ? -11.772 11.175 8.475 1.00 87.06 304 ALA A C 1
ATOM 2233 O O . ALA A 1 304 ? -11.264 12.207 8.038 1.00 87.06 304 ALA A O 1
ATOM 2234 N N . ARG A 1 305 ? -13.068 10.885 8.283 1.00 86.81 305 ARG A N 1
ATOM 2235 C CA . ARG A 1 305 ? -14.008 11.777 7.574 1.00 86.81 305 ARG A CA 1
ATOM 2236 C C . ARG A 1 305 ? -14.288 13.072 8.335 1.00 86.81 305 ARG A C 1
ATOM 2238 O O . ARG A 1 305 ? -14.585 14.087 7.711 1.00 86.81 305 ARG A O 1
ATOM 2245 N N . GLU A 1 306 ? -14.185 13.040 9.661 1.00 87.88 306 GLU A N 1
ATOM 2246 C CA . GLU A 1 306 ? -14.328 14.217 10.527 1.00 87.88 306 GLU A CA 1
ATOM 2247 C C . GLU A 1 306 ? -13.076 15.116 10.515 1.00 87.88 306 GLU A C 1
ATOM 2249 O O . GLU A 1 306 ? -13.133 16.258 10.980 1.00 87.88 306 GLU A O 1
ATOM 2254 N N . LEU A 1 307 ? -11.943 14.642 9.974 1.00 87.06 307 LEU A N 1
ATOM 2255 C CA . LEU A 1 307 ? -10.708 15.422 9.930 1.00 87.06 307 LEU A CA 1
ATOM 2256 C C . LEU A 1 307 ? -10.794 16.579 8.913 1.00 87.06 307 LEU A C 1
ATOM 2258 O O . LEU A 1 307 ? -11.402 16.448 7.844 1.00 87.06 307 LEU A O 1
ATOM 2262 N N . PRO A 1 308 ? -10.120 17.715 9.182 1.00 81.19 308 PRO A N 1
ATOM 2263 C CA . PRO A 1 308 ? -10.045 18.828 8.243 1.00 81.19 308 PRO A CA 1
ATOM 2264 C C . PRO A 1 308 ? -9.527 18.393 6.864 1.00 81.19 308 PRO A C 1
ATOM 2266 O O . PRO A 1 308 ? -8.389 17.955 6.729 1.00 81.19 308 PRO A O 1
ATOM 2269 N N . GLY A 1 309 ? -10.340 18.582 5.821 1.00 66.69 309 GLY A N 1
ATOM 2270 C CA . GLY A 1 309 ? -9.961 18.310 4.429 1.00 66.69 309 GLY A CA 1
ATOM 2271 C C . GLY A 1 309 ? -10.511 17.014 3.827 1.00 66.69 309 GLY A C 1
ATOM 2272 O O . GLY A 1 309 ? -10.457 16.886 2.611 1.00 66.69 309 GLY A O 1
ATOM 2273 N N . ALA A 1 310 ? -11.111 16.116 4.617 1.00 60.47 310 ALA A N 1
ATOM 2274 C CA . ALA A 1 310 ? -11.677 14.858 4.109 1.00 60.47 310 ALA A CA 1
ATOM 2275 C C . ALA A 1 310 ? -13.058 15.004 3.424 1.00 60.47 310 ALA A C 1
ATOM 2277 O O . ALA A 1 310 ? -13.504 14.090 2.735 1.00 60.47 310 ALA A O 1
ATOM 2278 N N . ALA A 1 311 ? -13.731 16.151 3.583 1.00 50.75 311 ALA A N 1
ATOM 2279 C CA . ALA A 1 311 ? -15.022 16.456 2.963 1.00 50.75 311 ALA A CA 1
ATOM 2280 C C . ALA A 1 311 ? -14.865 17.496 1.840 1.00 50.75 311 ALA A C 1
ATOM 2282 O O . ALA A 1 311 ? -14.973 18.701 2.092 1.00 50.75 311 ALA A O 1
ATOM 2283 N N . ARG A 1 312 ? -14.594 17.046 0.609 1.00 47.62 312 ARG A N 1
ATOM 2284 C CA . ARG A 1 312 ? -14.781 17.832 -0.622 1.00 47.62 312 ARG A CA 1
ATOM 2285 C C . ARG A 1 312 ? -15.220 16.954 -1.781 1.00 47.62 312 ARG A C 1
ATOM 2287 O O . ARG A 1 312 ? -14.546 15.932 -2.021 1.00 47.62 312 ARG A O 1
#

Sequence (312 aa):
MSKAILDIHYEYNWNPLVGCLQSLLRAEGLPHDAARVSAVSGEAFRVVVPPLSVDGVAFLGGVVVPRDFARLAADLALLGLRARVDVWDLRSGRPLLLGRRVGRGLRRALGAGHAVAAYGSVGNGFGLLVGFDKERRAYRVRGPLTEETGGWLSVDRLPAADADWLALVVAEGVAAGGVASVDRLARRAGEHCAEARADEALREWMAVLRSDVEIDAPGHAQSAQALAAAAGEASRFWRGCAEGGVAWVAPVVEPAAQLALAYSRFATLFPYPAGGDVLGGGREAGARALASAGGVAGEVAERARELPGAAR

Foldseek 3Di:
DDKFFAPWAFQDDLAFVLRQLQRQCVSQVLHDDSLLSLLLLLVLQAAAWDDQDPVLEGQGAGQDDQVSQVCSQVSVVLSFFRKDKDKFFCVPDPLQVVLVVQLVVCCVQSVVVWWKKKALQEPNHIWTWRMADPVQCWTATDTDPCVPPRDTHHSSPRHDPPDRMMMMIIGDDDDTDPNHPLLVSLLSSLQSLLVYPLLVSLVVLLVCLPDPGHYQLQSNLSRLVNNLRSLVSNLVSLVVSVVVVVVLSVQQNVLSVVLSVLSVVLSVCRHPRRSHPSPPDSSVVSSVSSVVSSVSSVSNNVSSCVGPNNPD

Radius of gyration: 19.63 Å; chains: 1; bounding box: 44×48×49 Å

pLDDT: mean 80.47, std 12.56, range [40.81, 96.94]